Protein AF-A0AA35SU88-F1 (afdb_monomer)

Radius of gyration: 44.84 Å; Cα contacts (8 Å, |Δi|>4): 48; chains: 1; bounding box: 83×96×124 Å

InterPro domains:
  IPR010422 Coiled-coil domain-containing protein 124/Oxs1 [PTHR21680] (1-219)
  IPR054414 Coiled-coil domain-containing protein 124/Oxs1, C-terminal [PF06244] (139-218)

Foldseek 3Di:
DPDPPPDDDPVVVVVVVVVVVVVVVVVVVVVVVVVCVVPDDPPPVVVVVVVVVVVVVVVVVVVVVVVVVVVVVVVVVVVVVVVVPVPDDDDDDDDPVVVVVVVVVVVVPPDPPDDDDDDDDDDPDDDDPDDPDVVVVVVVCVVVVVDDDPDPVSVCVVVVVPPPPPPDLPVLQVVLLVVLCVPCVVVLCVVCVPDDPVVSVVVSVVVQVCDPSNPVCVVVPPVVVVVCCCVPPVVVVVVVVVVVVVVVVPVPPDDDDDDDDDDDDDDDDDDDDDDDDDDDDDDDPDDDDDDDDDPDDPPDDPDPDDDDDDDDDDD

Sequence (315 aa):
MPKKFKGENTKAQDAKARKAASKEAADEKRKREEEDTAWRDDDKHVARKQDRKSHKESKRVEQLEKKLANQKLLEEEEQTLKGSAKGGGSSTKVTRAQIQESKEREKEKQPGEGASGGGSSRGLGEPQPLEQNPNLLELERQRSGEVQARTVDEAIAVLGGTTAEDKHPERRMKLAFSAFEEREMPRLKAENPTLRMSQLKQLLRKEWMKSPENPMVQDVALVPLGLLLWRAVIKPLVDWFKGAKKDKTQEDDKAGEKTPPPDSSDTTTTVTSSKEVDDKQSLRLRKIKLPRRNPLLPLLLASVLTFPDSRPPMC

Solvent-accessible surface area (backbone atoms only — not comparable to full-atom values): 20702 Å² total; per-residue (Å²): 131,87,82,78,68,94,61,84,55,65,72,58,50,53,54,48,50,53,53,48,52,54,46,50,53,49,51,47,51,49,50,48,51,52,47,53,57,75,70,55,83,83,54,67,69,58,52,55,50,49,51,55,48,53,53,53,48,48,54,51,48,54,52,49,51,50,51,50,53,52,48,51,52,49,51,51,51,50,52,56,46,58,65,52,66,73,62,86,73,86,82,75,88,75,54,73,68,60,56,51,51,53,52,52,53,50,58,69,67,50,78,72,94,71,88,86,82,91,82,82,94,78,77,94,68,76,83,72,77,77,79,72,58,66,72,56,53,52,52,49,32,64,72,70,65,65,77,80,54,89,43,74,70,46,40,35,60,75,71,63,59,58,80,70,76,69,86,44,67,72,55,53,50,51,52,46,47,49,59,47,47,70,62,47,49,64,52,52,46,69,77,40,72,88,58,53,72,71,56,51,52,53,52,51,53,57,49,44,72,71,31,82,80,29,83,75,39,69,75,51,81,61,50,68,61,56,53,48,48,40,60,71,51,50,47,58,52,51,52,46,58,57,49,61,61,58,62,70,70,68,70,78,82,76,84,86,85,90,87,88,87,88,84,85,88,80,83,88,84,83,89,82,83,90,82,93,76,92,77,89,87,81,86,80,81,78,81,82,81,78,82,82,84,80,93,78,84,93,83,90,82,89,75,91,86,80,80,82,88,83,80,84,84,86,130

Secondary structure (DSSP, 8-state):
-----SS--HHHHHHHHHHHHHHHHHHHHHHHHHHHHHT----HHHHHHHHHHHHHHHHHHHHHHHHHHHHHHHHHHHHHHHHHTTS--------HHHHHHHHHHHHHTS-----------------PPPPPPHHHHHHHHHHHT-----SHHHHHHHTT--S-----HHHHHHHHHHHHHHHHHHHHHHH-TTS-HHHHHHHHHHHHTTSTTSTTTTTGGGHHHHHHHIIIIIHHHHHHHHHHHHHTTTSTTS-----------------------------------PPPPP-----S-SS---PPP-PPPP-

pLDDT: mean 70.28, std 20.93, range [29.09, 97.94]

Mean predicted aligned error: 23.5 Å

Organism: Geodia barretti (NCBI:txid519541)

Structure (mmCIF, N/CA/C/O backbone):
data_AF-A0AA35SU88-F1
#
_entry.id   AF-A0AA35SU88-F1
#
loop_
_atom_site.group_PDB
_atom_site.id
_atom_site.type_symbol
_atom_site.label_atom_id
_atom_site.label_alt_id
_atom_site.label_comp_id
_atom_site.label_asym_id
_atom_site.label_entity_id
_atom_site.label_seq_id
_atom_site.pdbx_PDB_ins_code
_atom_site.Cartn_x
_atom_site.Cartn_y
_atom_site.Cartn_z
_atom_site.occupancy
_atom_site.B_iso_or_equiv
_atom_site.auth_seq_id
_atom_site.auth_comp_id
_atom_site.auth_asym_id
_atom_site.auth_atom_id
_atom_site.pdbx_PDB_model_num
ATOM 1 N N . MET A 1 1 ? 41.493 -2.018 -17.894 1.00 54.38 1 MET A N 1
ATOM 2 C CA . MET A 1 1 ? 40.892 -0.681 -18.122 1.00 54.38 1 MET A CA 1
ATOM 3 C C . MET A 1 1 ? 39.449 -0.679 -17.623 1.00 54.38 1 MET A C 1
ATOM 5 O O . MET A 1 1 ? 38.722 -1.594 -17.999 1.00 54.38 1 MET A O 1
ATOM 9 N N . PRO A 1 2 ? 39.016 0.286 -16.789 1.00 67.69 2 PRO A N 1
ATOM 10 C CA . PRO A 1 2 ? 37.634 0.350 -16.311 1.00 67.69 2 PRO A CA 1
ATOM 11 C C . PRO A 1 2 ? 36.685 0.641 -17.479 1.00 67.69 2 PRO A C 1
ATOM 13 O O . PRO A 1 2 ? 36.897 1.585 -18.243 1.00 67.69 2 PRO A O 1
ATOM 16 N N . LYS A 1 3 ? 35.654 -0.191 -17.643 1.00 67.81 3 LYS A N 1
ATOM 17 C CA . LYS A 1 3 ? 34.695 -0.110 -18.750 1.00 67.81 3 LYS A CA 1
ATOM 18 C C . LYS A 1 3 ? 33.814 1.128 -18.552 1.00 67.81 3 LYS A C 1
ATOM 20 O O . LYS A 1 3 ? 32.905 1.124 -17.729 1.00 67.81 3 LYS A O 1
ATOM 25 N N . LYS A 1 4 ? 34.119 2.212 -19.272 1.00 67.69 4 LYS A N 1
ATOM 26 C CA . LYS A 1 4 ? 33.321 3.445 -19.270 1.00 67.69 4 LYS A CA 1
ATOM 27 C C . LYS A 1 4 ? 31.974 3.145 -19.936 1.00 67.69 4 LYS A C 1
ATOM 29 O O . LYS A 1 4 ? 31.905 3.016 -21.157 1.00 67.69 4 LYS A O 1
ATOM 34 N N . PHE A 1 5 ? 30.921 2.979 -19.140 1.00 66.94 5 PHE A N 1
ATOM 35 C CA . PHE A 1 5 ? 29.558 2.877 -19.656 1.00 66.94 5 PHE A CA 1
ATOM 36 C C . PHE A 1 5 ? 29.182 4.224 -20.295 1.00 66.94 5 PHE A C 1
ATOM 38 O O . PHE A 1 5 ? 29.208 5.260 -19.635 1.00 66.94 5 PHE A O 1
ATOM 45 N N . LYS A 1 6 ? 28.896 4.222 -21.604 1.00 67.69 6 LYS A N 1
ATOM 46 C CA . LYS A 1 6 ? 28.362 5.379 -22.339 1.00 67.69 6 LYS A CA 1
ATOM 47 C C . LYS A 1 6 ? 26.877 5.532 -21.983 1.00 67.69 6 LYS A C 1
ATOM 49 O O . LYS A 1 6 ? 26.019 5.082 -22.731 1.00 67.69 6 LYS A O 1
ATOM 54 N N . GLY A 1 7 ? 26.590 6.067 -20.802 1.00 73.69 7 GLY A N 1
ATOM 55 C CA . GLY A 1 7 ? 25.232 6.259 -20.288 1.00 73.69 7 GLY A CA 1
ATOM 56 C C . GLY A 1 7 ? 25.185 6.150 -18.768 1.00 73.69 7 GLY A C 1
ATOM 57 O O . GLY A 1 7 ? 26.033 5.494 -18.160 1.00 73.69 7 GLY A O 1
ATOM 58 N N . GLU A 1 8 ? 24.212 6.812 -18.142 1.00 74.94 8 GLU A N 1
ATOM 59 C CA . GLU A 1 8 ? 24.021 6.700 -16.699 1.00 74.94 8 GLU A CA 1
ATOM 60 C C . GLU A 1 8 ? 23.620 5.265 -16.326 1.00 74.94 8 GLU A C 1
ATOM 62 O O . GLU A 1 8 ? 22.752 4.654 -16.945 1.00 74.94 8 GLU A O 1
ATOM 67 N N . ASN A 1 9 ? 24.285 4.702 -15.316 1.00 84.69 9 ASN A N 1
ATOM 68 C CA . ASN A 1 9 ? 24.026 3.344 -14.847 1.00 84.69 9 ASN A CA 1
ATOM 69 C C . ASN A 1 9 ? 22.587 3.244 -14.313 1.00 84.69 9 ASN A C 1
ATOM 71 O O . ASN A 1 9 ? 22.242 3.952 -13.367 1.00 84.69 9 ASN A O 1
ATOM 75 N N . THR A 1 10 ? 21.778 2.344 -14.875 1.00 84.25 10 THR A N 1
ATOM 76 C CA . THR A 1 10 ? 20.365 2.143 -14.503 1.00 84.25 10 THR A CA 1
ATOM 77 C C . THR A 1 10 ? 20.184 1.917 -13.003 1.00 84.25 10 THR A C 1
ATOM 79 O O . THR A 1 10 ? 19.326 2.534 -12.387 1.00 84.25 10 THR A O 1
ATOM 82 N N . LYS A 1 11 ? 21.085 1.164 -12.359 1.00 84.94 11 LYS A N 1
ATOM 83 C CA . LYS A 1 11 ? 21.055 0.959 -10.900 1.00 84.94 11 LYS A CA 1
ATOM 84 C C . LYS A 1 11 ? 21.325 2.242 -10.112 1.00 84.94 11 LYS A C 1
ATOM 86 O O . LYS A 1 11 ? 20.795 2.422 -9.019 1.00 84.94 11 LYS A O 1
ATOM 91 N N . ALA A 1 12 ? 22.172 3.123 -10.642 1.00 86.62 12 ALA A N 1
ATOM 92 C CA . ALA A 1 12 ? 22.444 4.417 -10.024 1.00 86.62 12 ALA A CA 1
ATOM 93 C C . ALA A 1 12 ? 21.261 5.380 -10.204 1.00 86.62 12 ALA A C 1
ATOM 95 O O . ALA A 1 12 ? 20.979 6.153 -9.291 1.00 86.62 12 ALA A O 1
ATOM 96 N N . GLN A 1 13 ? 20.554 5.305 -11.336 1.00 86.44 13 GLN A N 1
ATOM 97 C CA . GLN A 1 13 ? 19.311 6.045 -11.560 1.00 86.44 13 GLN A CA 1
ATOM 98 C C . GLN A 1 13 ? 18.203 5.573 -10.618 1.00 86.44 13 GLN A C 1
ATOM 100 O O . GLN A 1 13 ? 17.636 6.400 -9.913 1.00 86.44 13 GLN A O 1
ATOM 105 N N . ASP A 1 14 ? 17.992 4.263 -10.478 1.00 86.50 14 ASP A N 1
ATOM 106 C CA . ASP A 1 14 ? 17.007 3.712 -9.536 1.00 86.50 14 ASP A CA 1
ATOM 107 C C . ASP A 1 14 ? 17.316 4.111 -8.086 1.00 86.50 14 ASP A C 1
ATOM 109 O O . ASP A 1 14 ? 16.425 4.468 -7.314 1.00 86.50 14 ASP A O 1
ATOM 113 N N . ALA A 1 15 ? 18.594 4.095 -7.695 1.00 90.62 15 ALA A N 1
ATOM 114 C CA . ALA A 1 15 ? 19.009 4.524 -6.362 1.00 90.62 15 ALA A CA 1
ATOM 115 C C . ALA A 1 15 ? 18.774 6.028 -6.131 1.00 90.62 15 ALA A C 1
ATOM 117 O O . ALA A 1 15 ? 18.350 6.419 -5.042 1.00 90.62 15 ALA A O 1
ATOM 118 N N . LYS A 1 16 ? 19.030 6.875 -7.138 1.00 92.62 16 LYS A N 1
ATOM 119 C CA . LYS A 1 16 ? 18.715 8.310 -7.082 1.00 92.62 16 LYS A CA 1
ATOM 120 C C . LYS A 1 16 ? 17.204 8.544 -7.029 1.00 92.62 16 LYS A C 1
ATOM 122 O O . LYS A 1 16 ? 16.772 9.331 -6.197 1.00 92.62 16 LYS A O 1
ATOM 127 N N . ALA A 1 17 ? 16.418 7.822 -7.827 1.00 93.56 17 ALA A N 1
ATOM 128 C CA . ALA A 1 17 ? 14.960 7.908 -7.841 1.00 93.56 17 ALA A CA 1
ATOM 129 C C . ALA A 1 17 ? 14.353 7.523 -6.485 1.00 93.56 17 ALA A C 1
ATOM 131 O O . ALA A 1 17 ? 13.507 8.241 -5.970 1.00 93.56 17 ALA A O 1
ATOM 132 N N . ARG A 1 18 ? 14.846 6.460 -5.835 1.00 94.19 18 ARG A N 1
ATOM 133 C CA . ARG A 1 18 ? 14.404 6.083 -4.477 1.00 94.19 18 ARG A CA 1
ATOM 134 C C . ARG A 1 18 ? 14.740 7.141 -3.430 1.00 94.19 18 ARG A C 1
ATOM 136 O O . ARG A 1 18 ? 13.925 7.422 -2.558 1.00 94.19 18 ARG A O 1
ATOM 143 N N . LYS A 1 19 ? 15.935 7.735 -3.510 1.00 95.88 19 LYS A N 1
ATOM 144 C CA . LYS A 1 19 ? 16.336 8.824 -2.608 1.00 95.88 19 LYS A CA 1
ATOM 145 C C . LYS A 1 19 ? 15.512 10.090 -2.845 1.00 95.88 19 LYS A C 1
ATOM 147 O O . LYS A 1 19 ? 15.133 10.734 -1.875 1.00 95.88 19 LYS A O 1
ATOM 152 N N . ALA A 1 20 ? 15.222 10.420 -4.102 1.00 95.75 20 ALA A N 1
ATOM 153 C CA . ALA A 1 20 ? 14.354 11.534 -4.463 1.00 95.75 20 ALA A CA 1
ATOM 154 C C . ALA A 1 20 ? 12.925 11.301 -3.959 1.00 95.75 20 ALA A C 1
ATOM 156 O O . ALA A 1 20 ? 12.431 12.128 -3.209 1.00 95.75 20 ALA A O 1
ATOM 157 N N . ALA A 1 21 ? 12.331 10.135 -4.226 1.00 95.25 21 ALA A N 1
ATOM 158 C CA . ALA A 1 21 ? 10.989 9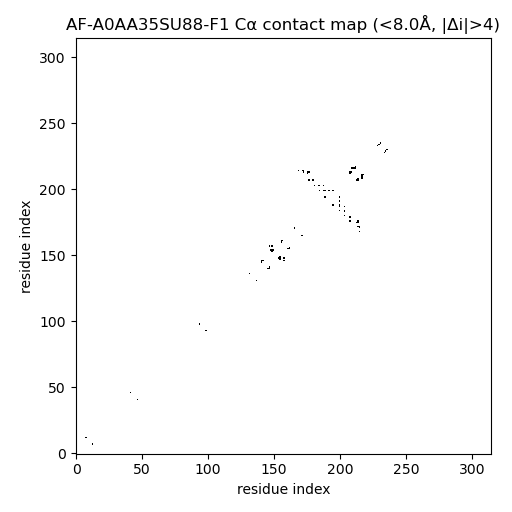.785 -3.759 1.00 95.25 21 ALA A CA 1
ATOM 159 C C . ALA A 1 21 ? 10.877 9.780 -2.225 1.00 95.25 21 ALA A C 1
ATOM 161 O O . ALA A 1 21 ? 9.913 10.296 -1.672 1.00 95.25 21 ALA A O 1
ATOM 162 N N . SER A 1 22 ? 11.879 9.254 -1.509 1.00 95.56 22 SER A N 1
ATOM 163 C CA . SER A 1 22 ? 11.895 9.308 -0.040 1.00 95.56 22 SER A CA 1
ATOM 164 C C . SER A 1 22 ? 12.014 10.737 0.489 1.00 95.56 22 SER A C 1
ATOM 166 O O . SER A 1 22 ? 11.454 11.034 1.542 1.00 95.56 22 SER A O 1
ATOM 168 N N . LYS A 1 23 ? 12.759 11.605 -0.202 1.00 97.38 23 LYS A N 1
ATOM 169 C CA . LYS A 1 23 ? 12.894 13.012 0.174 1.00 97.38 23 LYS A CA 1
ATOM 170 C C . LYS A 1 23 ? 11.611 13.784 -0.124 1.00 97.38 23 LYS A C 1
ATOM 172 O O . LYS A 1 23 ? 11.153 14.515 0.737 1.00 97.38 23 LYS A O 1
ATOM 177 N N . GLU A 1 24 ? 11.012 13.573 -1.290 1.00 95.62 24 GLU A N 1
ATOM 178 C CA . GLU A 1 24 ? 9.732 14.170 -1.674 1.00 95.62 24 GLU A CA 1
ATOM 179 C C . GLU A 1 24 ? 8.616 13.741 -0.724 1.00 95.62 24 GLU A C 1
ATOM 181 O O . GLU A 1 24 ? 7.889 14.600 -0.249 1.00 95.62 24 GLU A O 1
ATOM 186 N N . ALA A 1 25 ? 8.544 12.461 -0.345 1.00 95.94 25 ALA A N 1
ATOM 187 C CA . ALA A 1 25 ? 7.580 11.984 0.645 1.00 95.94 25 ALA A CA 1
ATOM 188 C C . ALA A 1 25 ? 7.807 12.604 2.036 1.00 95.94 25 ALA A C 1
ATOM 190 O O . ALA A 1 25 ? 6.851 12.918 2.741 1.00 95.94 25 ALA A O 1
ATOM 191 N N . ALA A 1 26 ? 9.066 12.800 2.446 1.00 97.19 26 ALA A N 1
ATOM 192 C CA . ALA A 1 26 ? 9.383 13.474 3.704 1.00 97.19 26 ALA A CA 1
ATOM 193 C C . ALA A 1 26 ? 9.036 14.971 3.655 1.00 97.19 26 ALA A C 1
ATOM 195 O O . ALA A 1 26 ? 8.459 15.494 4.605 1.00 97.19 26 ALA A O 1
ATOM 196 N N . ASP A 1 27 ? 9.346 15.646 2.548 1.00 96.50 27 ASP A N 1
ATOM 197 C CA . ASP A 1 27 ? 9.028 17.056 2.327 1.00 96.50 27 ASP A CA 1
ATOM 198 C C . ASP A 1 27 ? 7.508 17.266 2.210 1.00 96.50 27 ASP A C 1
ATOM 200 O O . ASP A 1 27 ? 6.989 18.244 2.736 1.00 96.50 27 ASP A O 1
ATOM 204 N N . GLU A 1 28 ? 6.777 16.348 1.575 1.00 96.94 28 GLU A N 1
ATOM 205 C CA . GLU A 1 28 ? 5.313 16.353 1.497 1.00 96.94 28 GLU A CA 1
ATOM 206 C C . GLU A 1 28 ? 4.683 16.103 2.867 1.00 96.94 28 GLU A C 1
ATOM 208 O O . GLU A 1 28 ? 3.774 16.830 3.255 1.00 96.94 28 GLU A O 1
ATOM 213 N N . LYS A 1 29 ? 5.205 15.150 3.651 1.00 97.06 29 LYS A N 1
ATOM 214 C CA . LYS A 1 29 ? 4.760 14.945 5.035 1.00 97.06 29 LYS A CA 1
ATOM 215 C C . LYS A 1 29 ? 5.008 16.192 5.881 1.00 97.06 29 LYS A C 1
ATOM 217 O O . LYS A 1 29 ? 4.117 16.599 6.613 1.00 97.06 29 LYS A O 1
ATOM 222 N N . ARG A 1 30 ? 6.174 16.830 5.737 1.00 96.88 30 ARG A N 1
ATOM 223 C CA . ARG A 1 30 ? 6.498 18.068 6.456 1.00 96.88 30 ARG A CA 1
ATOM 224 C C . ARG A 1 30 ? 5.572 19.211 6.052 1.00 96.88 30 ARG A C 1
ATOM 226 O O . ARG A 1 30 ? 5.038 19.878 6.924 1.00 96.88 30 ARG A O 1
ATOM 233 N N . LYS A 1 31 ? 5.330 19.403 4.753 1.00 96.81 31 LYS A N 1
ATOM 234 C CA . LYS A 1 31 ? 4.377 20.407 4.252 1.00 96.81 31 LYS A CA 1
ATOM 235 C C . LYS A 1 31 ? 2.965 20.137 4.744 1.00 96.81 31 LYS A C 1
ATOM 237 O O . LYS A 1 31 ? 2.299 21.059 5.181 1.00 96.81 31 LYS A O 1
ATOM 242 N N . ARG A 1 32 ? 2.529 18.878 4.730 1.00 96.25 32 ARG A N 1
ATOM 243 C CA . ARG A 1 32 ? 1.220 18.494 5.250 1.00 96.25 32 ARG A CA 1
ATOM 244 C C . ARG A 1 32 ? 1.111 18.760 6.748 1.00 96.25 32 ARG A C 1
ATOM 246 O O . ARG A 1 32 ? 0.094 19.265 7.181 1.00 96.25 32 ARG A O 1
ATOM 253 N N . GLU A 1 33 ? 2.147 18.468 7.530 1.00 96.25 33 GLU A N 1
ATOM 254 C CA . GLU A 1 33 ? 2.185 18.798 8.961 1.00 96.25 33 GLU A CA 1
ATOM 255 C C . GLU A 1 33 ? 2.183 20.320 9.188 1.00 96.25 33 GLU A C 1
ATOM 257 O O . GLU A 1 33 ? 1.487 20.810 10.074 1.00 96.25 33 GLU A O 1
ATOM 262 N N . GLU A 1 34 ? 2.915 21.087 8.375 1.00 96.06 34 GLU A N 1
ATOM 263 C CA . GLU A 1 34 ? 2.907 22.558 8.391 1.00 96.06 34 GLU A CA 1
ATOM 264 C C . GLU A 1 34 ? 1.518 23.120 8.026 1.00 96.06 34 GLU A C 1
ATOM 266 O O . GLU A 1 34 ? 1.039 24.049 8.669 1.00 96.06 34 GLU A O 1
ATOM 271 N N . GLU A 1 35 ? 0.833 22.535 7.043 1.00 96.94 35 GLU A N 1
ATOM 272 C CA . GLU A 1 35 ? -0.534 22.896 6.656 1.00 96.94 35 GLU A CA 1
ATOM 273 C C . GLU A 1 35 ? -1.549 22.490 7.736 1.00 96.94 35 GLU A C 1
ATOM 275 O O . GLU A 1 35 ? -2.356 23.316 8.152 1.00 96.94 35 GLU A O 1
ATOM 280 N N . ASP A 1 36 ? -1.479 21.263 8.255 1.00 95.25 36 ASP A N 1
ATOM 281 C CA . ASP A 1 36 ? -2.347 20.757 9.325 1.00 95.25 36 ASP A CA 1
ATOM 282 C C . ASP A 1 36 ? -2.176 21.577 10.615 1.00 95.25 36 ASP A C 1
ATOM 284 O O . ASP A 1 36 ? -3.144 21.821 11.334 1.00 95.25 36 ASP A O 1
ATOM 288 N N . THR A 1 37 ? -0.955 22.032 10.915 1.00 93.94 37 THR A N 1
ATOM 289 C CA . THR A 1 37 ? -0.699 22.936 12.048 1.00 93.94 37 THR A CA 1
ATOM 290 C C . THR A 1 37 ? -1.177 24.357 11.768 1.00 93.94 37 THR A C 1
ATOM 292 O O . THR A 1 37 ? -1.756 24.971 12.661 1.00 93.94 37 THR A O 1
ATOM 295 N N . ALA A 1 38 ? -1.002 24.874 10.548 1.00 95.19 38 ALA A N 1
ATOM 296 C CA . ALA A 1 38 ? -1.508 26.190 10.157 1.00 95.19 38 ALA A CA 1
ATOM 297 C C . ALA A 1 38 ? -3.044 26.264 10.168 1.00 95.19 38 ALA A C 1
ATOM 299 O O . ALA A 1 38 ? -3.601 27.318 10.468 1.00 95.19 38 ALA A O 1
ATOM 300 N N . TRP A 1 39 ? -3.720 25.153 9.870 1.00 94.19 39 TRP A N 1
ATOM 301 C CA . TRP A 1 39 ? -5.181 25.029 9.863 1.00 94.19 39 TRP A CA 1
ATOM 302 C C . TRP A 1 39 ? -5.752 24.400 11.139 1.00 94.19 39 TRP A C 1
ATOM 304 O O . TRP A 1 39 ? -6.912 23.984 11.171 1.00 94.19 39 TRP A O 1
ATOM 314 N N . ARG A 1 40 ? -4.958 24.325 12.209 1.00 90.56 40 ARG A N 1
ATOM 315 C CA . ARG A 1 40 ? -5.423 23.825 13.499 1.00 90.56 40 ARG A CA 1
ATOM 316 C C . ARG A 1 40 ? -6.255 24.886 14.224 1.00 90.56 40 ARG A C 1
ATOM 318 O O . ARG A 1 40 ? -5.739 25.926 14.620 1.00 90.56 40 ARG A O 1
ATOM 325 N N . ASP A 1 41 ? -7.523 24.573 14.476 1.00 89.31 41 ASP A N 1
ATOM 326 C CA . ASP A 1 41 ? -8.403 25.390 15.317 1.00 89.31 41 ASP A CA 1
ATOM 327 C C . ASP A 1 41 ? -8.249 25.021 16.806 1.00 89.31 41 ASP A C 1
ATOM 329 O O . ASP A 1 41 ? -8.660 23.943 17.236 1.00 89.31 41 ASP A O 1
ATOM 333 N N . ASP A 1 42 ? -7.719 25.940 17.621 1.00 87.12 42 ASP A N 1
ATOM 334 C CA . ASP A 1 42 ? -7.548 25.764 19.077 1.00 87.12 42 ASP A CA 1
ATOM 335 C C . ASP A 1 42 ? -8.660 26.449 19.915 1.00 87.12 42 ASP A C 1
ATOM 337 O O . ASP A 1 42 ? -8.475 26.768 21.096 1.00 87.12 42 ASP A O 1
ATOM 341 N N . ASP A 1 43 ? -9.854 26.680 19.347 1.00 94.25 43 ASP A N 1
ATOM 342 C CA . ASP A 1 43 ? -10.975 27.244 20.113 1.00 94.25 43 ASP A CA 1
ATOM 343 C C . ASP A 1 43 ? -11.474 26.253 21.182 1.00 94.25 43 ASP A C 1
ATOM 345 O O . ASP A 1 43 ? -12.104 25.222 20.916 1.00 94.25 43 ASP A O 1
ATOM 349 N N . LYS A 1 44 ? -11.257 26.631 22.443 1.00 93.62 44 LYS A N 1
ATOM 350 C CA . LYS A 1 44 ? -11.669 25.901 23.645 1.00 93.62 44 LYS A CA 1
ATOM 351 C C . LYS A 1 44 ? -13.159 25.549 23.666 1.00 93.62 44 LYS A C 1
ATOM 353 O O . LYS A 1 44 ? -13.529 24.523 24.244 1.00 93.62 44 LYS A O 1
ATOM 358 N N . HIS A 1 45 ? -14.034 26.382 23.104 1.00 93.75 45 HIS A N 1
ATOM 359 C CA . HIS A 1 45 ? -15.474 26.116 23.090 1.00 93.75 45 HIS A CA 1
ATOM 360 C C . HIS A 1 45 ? -15.853 25.060 22.050 1.00 93.75 45 HIS A C 1
ATOM 362 O O . HIS A 1 45 ? -16.687 24.196 22.345 1.00 93.75 45 HIS A O 1
ATOM 368 N N . VAL A 1 46 ? -15.213 25.087 20.879 1.00 93.31 46 VAL A N 1
ATOM 369 C CA . VAL A 1 46 ? -15.392 24.083 19.823 1.00 93.31 46 VAL A CA 1
ATOM 370 C C . VAL A 1 46 ? -14.839 22.734 20.279 1.00 93.31 46 VAL A C 1
ATOM 372 O O . VAL A 1 46 ? -15.580 21.750 20.244 1.00 93.31 46 VAL A O 1
ATOM 375 N N . ALA A 1 47 ? -13.624 22.703 20.838 1.00 92.62 47 ALA A N 1
ATOM 376 C CA . ALA A 1 47 ? -13.016 21.489 21.391 1.00 92.62 47 ALA A CA 1
ATOM 377 C C . ALA A 1 47 ? -13.909 20.845 22.465 1.00 92.62 47 ALA A C 1
ATOM 379 O O . ALA A 1 47 ? -14.305 19.687 22.351 1.00 92.62 47 ALA A O 1
ATOM 380 N N . ARG A 1 48 ? -14.386 21.630 23.444 1.00 95.12 48 ARG A N 1
ATOM 381 C CA . ARG A 1 48 ? -15.323 21.139 24.473 1.00 95.12 48 ARG A CA 1
ATOM 382 C C . ARG A 1 48 ? -16.639 20.611 23.899 1.00 95.12 48 ARG A C 1
ATOM 384 O O . ARG A 1 48 ? -17.276 19.765 24.528 1.00 95.12 48 ARG A O 1
ATOM 391 N N . LYS A 1 49 ? -17.109 21.135 22.764 1.00 96.25 49 LYS A N 1
ATOM 392 C CA . LYS A 1 49 ? -18.329 20.656 22.098 1.00 96.25 49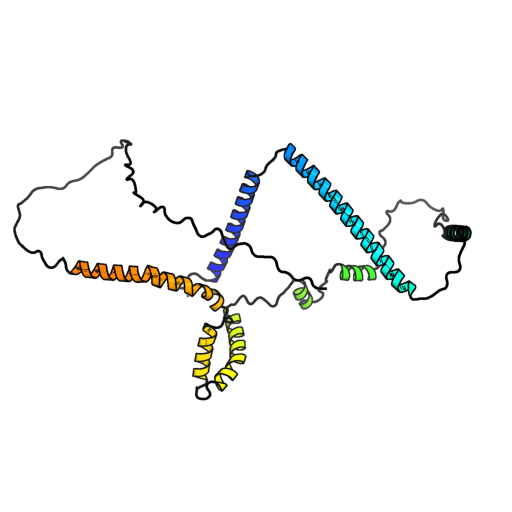 LYS A CA 1
ATOM 393 C C . LYS A 1 49 ? -18.070 19.340 21.366 1.00 96.25 49 LYS A C 1
ATOM 395 O O . LYS A 1 49 ? -18.905 18.439 21.453 1.00 96.25 49 LYS A O 1
ATOM 400 N N . GLN A 1 50 ? -16.922 19.224 20.705 1.00 93.81 50 GLN A N 1
ATOM 401 C CA . GLN A 1 50 ? -16.471 18.001 20.053 1.00 93.81 50 GLN A CA 1
ATOM 402 C C . GLN A 1 50 ? -16.248 16.881 21.073 1.00 93.81 50 GLN A C 1
ATOM 404 O O . GLN A 1 50 ? -16.796 15.802 20.880 1.00 93.81 50 GLN A O 1
ATOM 409 N N . ASP A 1 51 ? -15.603 17.164 22.207 1.00 94.06 51 ASP A N 1
ATOM 410 C CA . ASP A 1 51 ? -15.392 16.201 23.298 1.00 94.06 51 ASP A CA 1
ATOM 411 C C . ASP A 1 51 ? -16.708 15.697 23.897 1.00 94.06 51 ASP A C 1
ATOM 413 O O . ASP A 1 51 ? -16.896 14.509 24.151 1.00 94.06 51 ASP A O 1
ATOM 417 N N . ARG A 1 52 ? -17.683 16.592 24.103 1.00 96.31 52 ARG A N 1
ATOM 418 C CA . ARG A 1 52 ? -19.018 16.187 24.576 1.00 96.31 52 ARG A CA 1
ATOM 419 C C . ARG A 1 52 ? -19.722 15.281 23.569 1.00 96.31 52 ARG A C 1
ATOM 421 O O . ARG A 1 52 ? -20.454 14.381 23.983 1.00 96.31 52 ARG A O 1
ATOM 428 N N . LYS A 1 53 ? -19.537 15.532 22.270 1.00 97.50 53 LYS A N 1
ATOM 429 C CA . LYS A 1 53 ? -20.124 14.728 21.195 1.00 97.50 53 LYS A CA 1
ATOM 430 C C . LYS A 1 53 ? -19.440 13.363 21.097 1.00 97.50 53 LYS A C 1
ATOM 432 O O . LYS A 1 53 ? -20.144 12.361 21.179 1.00 97.50 53 LYS A O 1
ATOM 437 N N . SER A 1 54 ? -18.109 13.322 21.033 1.00 95.44 54 SER A N 1
ATOM 438 C CA . SER A 1 54 ? -17.328 12.082 20.964 1.00 95.44 54 SER A CA 1
ATOM 439 C C . SER A 1 54 ? -17.559 11.204 22.191 1.00 95.44 54 SER A C 1
ATOM 441 O O . SER A 1 54 ? -17.798 10.013 22.053 1.00 95.44 54 SER A O 1
ATOM 443 N N . HIS A 1 55 ? -17.624 11.780 23.391 1.00 96.25 55 HIS A N 1
ATOM 444 C CA . HIS A 1 55 ? -17.914 11.027 24.610 1.00 96.25 55 HIS A CA 1
ATOM 445 C C . HIS A 1 55 ? -19.354 10.482 24.652 1.00 96.25 55 HIS A C 1
ATOM 447 O O . HIS A 1 55 ? -19.594 9.390 25.166 1.00 96.25 55 HIS A O 1
ATOM 453 N N . LYS A 1 56 ? -20.338 11.208 24.099 1.00 97.25 56 LYS A N 1
ATOM 454 C CA . LYS A 1 56 ? -21.718 10.706 23.970 1.00 97.25 56 LYS A CA 1
ATOM 455 C C . LYS A 1 56 ? -21.811 9.581 22.936 1.00 97.25 56 LYS A C 1
ATOM 457 O O . LYS A 1 56 ? -22.553 8.625 23.154 1.00 97.25 56 LYS A O 1
ATOM 462 N N . GLU A 1 57 ? -21.077 9.699 21.833 1.00 96.38 57 GLU A N 1
ATOM 463 C CA . GLU A 1 57 ? -20.984 8.673 20.792 1.00 96.38 57 GLU A CA 1
ATOM 464 C C . GLU A 1 57 ? -20.254 7.427 21.303 1.00 96.38 57 GLU A C 1
ATOM 466 O O . GLU A 1 57 ? -20.816 6.344 21.188 1.00 96.38 57 GLU A O 1
ATOM 471 N N . SER A 1 58 ? -19.111 7.572 21.983 1.00 96.38 58 SER A N 1
ATOM 472 C CA . SER A 1 58 ? -18.374 6.467 22.620 1.00 96.38 58 SER A CA 1
ATOM 473 C C . SER A 1 58 ? -19.266 5.692 23.579 1.00 96.38 58 SER A C 1
ATOM 475 O O . SER A 1 58 ? -19.451 4.494 23.418 1.00 96.38 58 SER A O 1
ATOM 477 N N . LYS A 1 59 ? -19.962 6.380 24.493 1.00 97.94 59 LYS A N 1
ATOM 478 C CA . LYS A 1 59 ? -20.903 5.724 25.415 1.00 97.94 59 LYS A CA 1
ATOM 479 C C . LYS A 1 59 ? -22.038 4.998 24.705 1.00 97.94 59 LYS A C 1
ATOM 481 O O . LYS A 1 59 ? -22.497 3.962 25.178 1.00 97.94 59 LYS A O 1
ATOM 486 N N . ARG A 1 60 ? -22.537 5.548 23.595 1.00 97.88 60 ARG A N 1
ATOM 487 C CA . ARG A 1 60 ? -23.581 4.894 22.799 1.00 97.88 60 ARG A CA 1
ATOM 488 C C . ARG A 1 60 ? -23.031 3.642 22.118 1.00 97.88 60 ARG A C 1
ATOM 490 O O . ARG A 1 60 ? -23.717 2.626 22.132 1.00 97.88 60 ARG A O 1
ATOM 497 N N . VAL 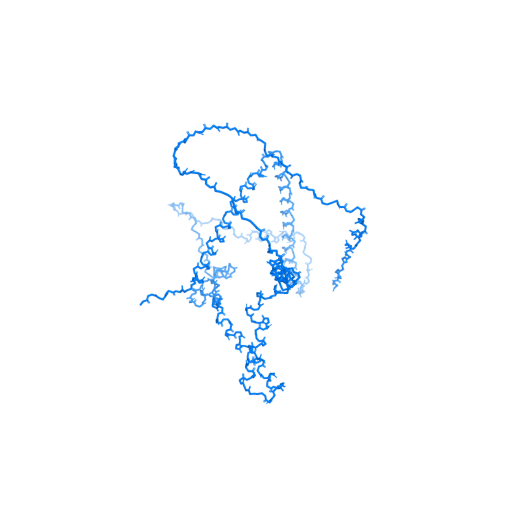A 1 61 ? -21.831 3.718 21.549 1.00 96.62 61 VAL A N 1
ATOM 498 C CA . VAL A 1 61 ? -21.147 2.589 20.910 1.00 96.62 61 VAL A CA 1
ATOM 499 C C . VAL A 1 61 ? -20.844 1.508 21.942 1.00 96.62 61 VAL A C 1
ATOM 501 O O . VAL A 1 61 ? -21.322 0.397 21.773 1.00 96.62 61 VAL A O 1
ATOM 504 N N . GLU A 1 62 ? -20.227 1.843 23.073 1.00 97.06 62 GLU A N 1
ATOM 505 C CA . GLU A 1 62 ? -19.948 0.912 24.176 1.00 97.06 62 GLU A CA 1
ATOM 506 C C . GLU A 1 62 ? -21.221 0.219 24.692 1.00 97.06 62 GLU A C 1
ATOM 508 O O . GLU A 1 62 ? -21.224 -0.976 24.979 1.00 97.06 62 GLU A O 1
ATOM 513 N N . GLN A 1 63 ? -22.345 0.939 24.796 1.00 97.06 63 GLN A N 1
ATOM 514 C CA . GLN A 1 63 ? -23.624 0.332 25.181 1.00 97.06 63 GLN A CA 1
ATOM 515 C C . GLN A 1 63 ? -24.162 -0.631 24.121 1.00 97.06 63 GLN A C 1
ATOM 517 O O . GLN A 1 63 ? -24.757 -1.649 24.476 1.00 97.06 63 GLN A O 1
ATOM 522 N N . LEU A 1 64 ? -24.005 -0.305 22.838 1.00 96.50 64 LEU A N 1
ATOM 523 C CA . LEU A 1 64 ? -24.404 -1.183 21.740 1.00 96.50 64 LEU A CA 1
ATOM 524 C C . LEU A 1 64 ? -23.499 -2.412 21.672 1.00 96.50 64 LEU A C 1
ATOM 526 O O . LEU A 1 64 ? -24.011 -3.518 21.556 1.00 96.50 64 LEU A O 1
ATOM 530 N N . GLU A 1 65 ? -22.192 -2.239 21.837 1.00 96.94 65 GLU A N 1
ATOM 531 C CA . GLU A 1 65 ? -21.210 -3.319 21.898 1.00 96.94 65 GLU A CA 1
ATOM 532 C C . GLU A 1 65 ? -21.455 -4.228 23.095 1.00 96.94 65 GLU A C 1
ATOM 534 O O . GLU A 1 65 ? -21.461 -5.443 22.938 1.00 96.94 65 GLU A O 1
ATOM 539 N N . LYS A 1 66 ? -21.764 -3.675 24.273 1.00 97.88 66 LYS A N 1
ATOM 540 C CA . LYS A 1 66 ? -22.132 -4.472 25.449 1.00 97.88 66 LYS A CA 1
ATOM 541 C C . LYS A 1 66 ? -23.420 -5.263 25.225 1.00 97.88 66 LYS A C 1
ATOM 543 O O . LYS A 1 66 ? -23.504 -6.421 25.620 1.00 97.88 66 LYS A O 1
ATOM 548 N N . LYS A 1 67 ? -24.430 -4.660 24.592 1.00 97.81 67 LYS A N 1
ATOM 549 C CA . LYS A 1 67 ? -25.671 -5.367 24.236 1.00 97.81 67 LYS A CA 1
ATOM 550 C C . LYS A 1 67 ? -25.407 -6.478 23.226 1.00 97.81 67 LYS A C 1
ATOM 552 O O . LYS A 1 67 ? -25.917 -7.574 23.410 1.00 97.81 67 LYS A O 1
ATOM 557 N N . LEU A 1 68 ? -24.591 -6.203 22.214 1.00 97.00 68 LEU A N 1
ATOM 558 C CA . LEU A 1 68 ? -24.191 -7.165 21.193 1.00 97.00 68 LEU A CA 1
ATOM 559 C C . LEU A 1 68 ? -23.386 -8.313 21.819 1.00 97.00 68 LEU A C 1
ATOM 561 O O . LEU A 1 68 ? -23.662 -9.471 21.536 1.00 97.00 68 LEU A O 1
ATOM 565 N N . ALA A 1 69 ? -22.447 -8.016 22.716 1.00 96.00 69 ALA A N 1
ATOM 566 C CA . ALA A 1 69 ? -21.677 -9.019 23.444 1.00 96.00 69 ALA A CA 1
ATOM 567 C C . ALA A 1 69 ? -22.575 -9.899 24.329 1.00 96.00 69 ALA A C 1
ATOM 569 O O . ALA A 1 69 ? -22.462 -11.119 24.284 1.00 96.00 69 ALA A O 1
ATOM 570 N N . ASN A 1 70 ? -23.516 -9.303 25.069 1.00 96.00 70 ASN A N 1
ATOM 571 C CA . ASN A 1 70 ? -24.487 -10.056 25.867 1.00 96.00 70 ASN A CA 1
ATOM 572 C C . ASN A 1 70 ? -25.405 -10.922 24.996 1.00 96.00 70 ASN A C 1
ATOM 574 O O . ASN A 1 70 ? -25.719 -12.045 25.370 1.00 96.00 70 ASN A O 1
ATOM 578 N N . GLN A 1 71 ? -25.841 -10.399 23.849 1.00 95.88 71 GLN A N 1
ATOM 579 C CA . GLN A 1 71 ? -26.663 -11.146 22.906 1.00 95.88 71 GLN A CA 1
ATOM 580 C C . GLN A 1 71 ? -25.893 -12.342 22.341 1.00 95.88 71 GLN A C 1
ATOM 582 O O . GLN A 1 71 ? -26.431 -13.440 22.322 1.00 95.88 71 GLN A O 1
ATOM 587 N N . LYS A 1 72 ? -24.628 -12.154 21.950 1.00 96.19 72 LYS A N 1
ATOM 588 C CA . LYS A 1 72 ? -23.766 -13.251 21.492 1.00 96.19 72 LYS A CA 1
ATOM 589 C C . LYS A 1 72 ? -23.592 -14.329 22.557 1.00 96.19 72 LYS A C 1
ATOM 591 O O . LYS A 1 72 ? -23.731 -15.500 22.244 1.00 96.19 72 LYS A O 1
ATOM 596 N N . LEU A 1 73 ? -23.353 -13.938 23.808 1.00 93.50 73 LEU A N 1
ATOM 597 C CA . LEU A 1 73 ? -23.234 -14.885 24.917 1.00 93.50 73 LEU A CA 1
ATOM 598 C C . LEU A 1 73 ? -24.543 -15.659 25.138 1.00 93.50 73 LEU A C 1
ATOM 600 O O . LEU A 1 73 ? -24.511 -16.870 25.320 1.00 93.50 73 LEU A O 1
ATOM 604 N N . LEU A 1 74 ? -25.695 -14.987 25.047 1.00 92.75 74 LEU A N 1
ATOM 605 C CA . LEU A 1 74 ? -27.004 -15.638 25.132 1.00 92.75 74 LEU A CA 1
ATOM 606 C C . LEU A 1 74 ? -27.235 -16.608 23.965 1.00 92.75 74 LEU A C 1
ATOM 608 O O . LEU A 1 74 ? -27.710 -17.715 24.181 1.00 92.75 74 LEU A O 1
ATOM 612 N N . GLU A 1 75 ? -26.874 -16.233 22.738 1.00 93.62 75 GLU A N 1
ATOM 613 C CA . GLU A 1 75 ? -26.971 -17.113 21.567 1.00 93.62 75 GLU A CA 1
ATOM 614 C C . GLU A 1 75 ? -26.044 -18.335 21.695 1.00 93.62 75 GLU A C 1
ATOM 616 O O . GLU A 1 75 ? -26.434 -19.444 21.329 1.00 93.62 75 GLU A O 1
ATOM 621 N N . GLU A 1 76 ? -24.840 -18.169 22.251 1.00 93.31 76 GLU A N 1
ATOM 622 C CA . GLU A 1 76 ? -23.922 -19.271 22.568 1.00 93.31 76 GLU A CA 1
ATOM 623 C C . GLU A 1 76 ? -24.513 -20.207 23.644 1.00 93.31 76 GLU A C 1
ATOM 625 O O . GLU A 1 76 ? -24.499 -21.434 23.485 1.00 93.31 76 GLU A O 1
ATOM 630 N N . GLU A 1 77 ? -25.115 -19.659 24.705 1.00 94.00 77 GLU A N 1
ATOM 631 C CA . GLU A 1 77 ? -25.847 -20.433 25.719 1.00 94.00 77 GLU A CA 1
ATOM 632 C C . GLU A 1 77 ? -27.054 -21.173 25.112 1.00 94.00 77 GLU A C 1
ATOM 634 O O . GLU A 1 77 ? -27.245 -22.365 25.355 1.00 94.00 77 GLU A O 1
ATOM 639 N N . GLU A 1 78 ? -27.845 -20.522 24.257 1.00 90.81 78 GLU A N 1
ATOM 640 C CA . GLU A 1 78 ? -28.972 -21.152 23.565 1.00 90.81 78 GLU A CA 1
ATOM 641 C C . GLU A 1 78 ? -28.520 -22.262 22.611 1.00 90.81 78 GLU A C 1
ATOM 643 O O . GLU A 1 78 ? -29.185 -23.294 22.514 1.00 90.81 78 GLU A O 1
ATOM 648 N N . GLN A 1 79 ? -27.388 -22.104 21.921 1.00 88.94 79 GLN A N 1
ATOM 649 C CA . GLN A 1 79 ? -26.837 -23.145 21.052 1.00 88.94 79 GLN A CA 1
ATOM 650 C C . GLN A 1 79 ? -26.382 -24.372 21.851 1.00 88.94 79 GLN A C 1
ATOM 652 O O . GLN A 1 79 ? -26.697 -25.503 21.465 1.00 88.94 79 GLN A O 1
ATOM 657 N N . THR A 1 80 ? -25.703 -24.175 22.985 1.00 86.81 80 THR A N 1
ATOM 658 C CA . THR A 1 80 ? -25.288 -25.287 23.860 1.00 86.81 80 THR A CA 1
ATOM 659 C C . THR A 1 80 ? -26.492 -25.991 24.497 1.00 86.81 80 THR A C 1
ATOM 661 O O . THR A 1 80 ? -26.566 -27.224 24.492 1.00 86.81 80 THR A O 1
ATOM 664 N N . LEU A 1 81 ? -27.499 -25.236 24.950 1.00 78.75 81 LEU A N 1
ATOM 665 C CA . LEU A 1 81 ? -28.739 -25.789 25.497 1.00 78.75 81 LEU A CA 1
ATOM 666 C C . LEU A 1 81 ? -29.593 -26.483 24.432 1.00 78.75 81 LEU A C 1
ATOM 668 O O . LEU A 1 81 ? -30.147 -27.545 24.705 1.00 78.75 81 LEU A O 1
ATOM 672 N N . LYS A 1 82 ? -29.666 -25.961 23.203 1.00 75.50 82 LYS A N 1
ATOM 673 C CA . LYS A 1 82 ? -30.367 -26.608 22.080 1.00 75.50 82 LYS A CA 1
ATOM 674 C C . LYS A 1 82 ? -29.692 -27.915 21.654 1.00 75.50 82 LYS A C 1
ATOM 676 O O . LYS A 1 82 ? -30.383 -28.831 21.205 1.00 75.50 82 LYS A O 1
ATOM 681 N N . GLY A 1 83 ? -28.375 -28.031 21.838 1.00 63.94 83 GLY A N 1
ATOM 682 C CA . GLY A 1 83 ? -27.645 -29.296 21.714 1.00 63.94 83 GLY A CA 1
ATOM 683 C C . GLY A 1 83 ? -28.007 -30.310 22.808 1.00 63.94 83 GLY A C 1
ATOM 684 O O . GLY A 1 83 ? -28.147 -31.496 22.518 1.00 63.94 83 GLY A O 1
ATOM 685 N N . SER A 1 84 ? -28.237 -29.844 24.040 1.00 57.03 84 SER A N 1
ATOM 686 C CA . SER A 1 84 ? -28.597 -30.685 25.195 1.00 57.03 84 SER A CA 1
ATOM 687 C C . SER A 1 84 ? -30.089 -31.073 25.236 1.00 57.03 84 SER A C 1
ATOM 689 O O . SER A 1 84 ? -30.445 -32.191 25.604 1.00 57.03 84 SER A O 1
ATOM 691 N N . ALA A 1 85 ? -30.984 -30.207 24.747 1.00 55.84 85 ALA A N 1
ATOM 692 C CA . ALA A 1 85 ? -32.438 -30.411 24.744 1.00 55.84 85 ALA A CA 1
ATOM 693 C C . ALA A 1 85 ? -32.932 -31.493 23.763 1.00 55.84 85 ALA A C 1
ATOM 695 O O . ALA A 1 85 ? -34.121 -31.810 23.733 1.00 55.84 85 ALA A O 1
ATOM 696 N N . LYS A 1 86 ? -32.037 -32.084 22.963 1.00 51.97 86 LYS A N 1
ATOM 697 C CA . LYS A 1 86 ? -32.359 -33.245 22.121 1.00 51.97 86 LYS A CA 1
ATOM 698 C C . LYS A 1 86 ? -32.259 -34.581 22.877 1.00 51.97 86 LYS A C 1
ATOM 700 O O . LYS A 1 86 ? -32.666 -35.604 22.333 1.00 51.97 86 LYS A O 1
ATOM 705 N N . GLY A 1 87 ? -31.785 -34.574 24.128 1.00 47.97 87 GLY A N 1
ATOM 706 C CA . GLY A 1 87 ? -31.884 -35.693 25.068 1.00 47.97 87 GLY A CA 1
ATOM 707 C C . GLY A 1 87 ? -33.139 -35.566 25.933 1.00 47.97 87 GLY A C 1
ATOM 708 O O . GLY A 1 87 ? -33.140 -34.859 26.935 1.00 47.97 87 GLY A O 1
ATOM 709 N N . GLY A 1 88 ? -34.226 -36.227 25.530 1.00 51.34 88 GLY A N 1
ATOM 710 C CA . GLY A 1 88 ? -35.489 -36.226 26.265 1.00 51.34 88 GLY A CA 1
ATOM 711 C C . GLY A 1 88 ? -35.345 -36.766 27.691 1.00 51.34 88 GLY A C 1
ATOM 712 O O . GLY A 1 88 ? -34.949 -37.910 27.894 1.00 51.34 88 GLY A O 1
ATOM 713 N N . GLY A 1 89 ? -35.730 -35.953 28.673 1.00 48.88 89 GLY A N 1
ATOM 714 C CA . GLY A 1 89 ? -35.884 -36.352 30.067 1.00 48.88 89 GLY A CA 1
ATOM 715 C C . GLY A 1 89 ? -37.066 -35.608 30.676 1.00 48.88 89 GLY A C 1
ATOM 716 O O . GLY A 1 89 ? -37.043 -34.388 30.806 1.00 48.88 89 GLY A O 1
ATOM 717 N N . SER A 1 90 ? -38.128 -36.342 31.000 1.00 54.97 90 SER A N 1
ATOM 718 C CA . SER A 1 90 ? -39.356 -35.842 31.619 1.00 54.97 90 SER A CA 1
ATOM 719 C C . SER A 1 90 ? -39.063 -35.029 32.884 1.00 54.97 90 SER A C 1
ATOM 721 O O . SER A 1 90 ? -38.559 -35.567 33.870 1.00 54.97 90 SER A O 1
ATOM 723 N N . SER A 1 91 ? -39.414 -33.744 32.882 1.00 55.03 91 SER A N 1
ATOM 724 C CA . SER A 1 91 ? -39.273 -32.879 34.051 1.00 55.03 91 SER A CA 1
ATOM 725 C C . SER A 1 91 ? -40.330 -33.223 35.106 1.00 55.03 91 SER A C 1
ATOM 727 O O . SER A 1 91 ? -41.491 -32.812 35.004 1.00 55.03 91 SER A O 1
ATOM 729 N N . THR A 1 92 ? -39.934 -33.953 36.144 1.00 69.44 92 THR A N 1
ATOM 730 C CA . THR A 1 92 ? -40.692 -34.027 37.397 1.00 69.44 92 THR A CA 1
ATOM 731 C C . THR A 1 92 ? -40.712 -32.631 38.022 1.00 69.44 92 THR A C 1
ATOM 733 O O . THR A 1 92 ? -39.665 -32.018 38.218 1.00 69.44 92 THR A O 1
ATOM 736 N N . LYS A 1 93 ? -41.901 -32.082 38.290 1.00 69.38 93 LYS A N 1
ATOM 737 C CA . LYS A 1 93 ? -42.061 -30.732 38.851 1.00 69.38 93 LYS A CA 1
ATOM 738 C C . LYS A 1 93 ? -41.549 -30.715 40.294 1.00 69.38 93 LYS A C 1
ATOM 740 O O . LYS A 1 93 ? -42.188 -31.280 41.173 1.00 69.38 93 LYS A O 1
ATOM 745 N N . VAL A 1 94 ? -40.413 -30.065 40.524 1.00 72.12 94 VAL A N 1
ATOM 746 C CA . VAL A 1 94 ? -39.850 -29.837 41.861 1.00 72.12 94 VAL A CA 1
ATOM 747 C C . VAL A 1 94 ? -40.376 -28.504 42.397 1.00 72.12 94 VAL A C 1
ATOM 749 O O . VAL A 1 94 ? -40.349 -27.484 41.706 1.00 72.12 94 VAL A O 1
ATOM 752 N N . THR A 1 95 ? -40.897 -28.506 43.620 1.00 82.25 95 THR A N 1
ATOM 753 C CA . THR A 1 95 ? -41.466 -27.328 44.287 1.00 82.25 95 THR A CA 1
ATOM 754 C C . THR A 1 95 ? -40.366 -26.349 44.702 1.00 82.25 95 THR A C 1
ATOM 756 O O . THR A 1 95 ? -39.265 -26.751 45.070 1.00 82.25 95 THR A O 1
ATOM 759 N N . ARG A 1 96 ? -40.661 -25.041 44.703 1.00 82.06 96 ARG A N 1
ATOM 760 C CA . ARG A 1 96 ? -39.680 -23.974 44.993 1.00 82.06 96 ARG A CA 1
ATOM 761 C C . ARG A 1 96 ? -38.908 -24.163 46.309 1.00 82.06 96 ARG A C 1
ATOM 763 O O . ARG A 1 96 ? -37.724 -23.848 46.346 1.00 82.06 96 ARG A O 1
ATOM 770 N N . ALA A 1 97 ? -39.550 -24.711 47.340 1.00 81.62 97 ALA A N 1
ATOM 771 C CA . ALA A 1 97 ? -38.912 -25.023 48.621 1.00 81.62 97 ALA A CA 1
ATOM 772 C C . ALA A 1 97 ? -37.788 -26.066 48.484 1.00 81.62 97 ALA A C 1
ATOM 774 O O . ALA A 1 97 ? -36.706 -25.895 49.031 1.00 81.62 97 ALA A O 1
ATOM 775 N N . GLN A 1 98 ? -38.011 -27.093 47.669 1.00 81.19 98 GLN A N 1
ATOM 776 C CA . GLN A 1 98 ? -37.085 -28.206 47.483 1.00 81.19 98 GLN A CA 1
ATOM 777 C C . GLN A 1 98 ? -35.854 -27.792 46.654 1.00 81.19 98 GLN A C 1
ATOM 779 O O . GLN A 1 98 ? -34.758 -28.288 46.886 1.00 81.19 98 GLN A O 1
ATOM 784 N N . ILE A 1 99 ? -36.008 -26.808 45.754 1.00 80.88 99 ILE A N 1
ATOM 785 C CA . ILE A 1 99 ? -34.893 -26.172 45.024 1.00 80.88 99 ILE A CA 1
ATOM 786 C C . ILE A 1 99 ? -34.005 -25.365 45.982 1.00 80.88 99 ILE A C 1
ATOM 788 O O . ILE A 1 99 ? -32.776 -25.379 45.874 1.00 80.88 99 ILE A O 1
ATOM 792 N N . GLN A 1 100 ? -34.633 -24.638 46.905 1.00 84.38 100 GLN A N 1
ATOM 793 C CA . GLN A 1 100 ? -33.943 -23.786 47.867 1.00 84.38 100 GLN A CA 1
ATOM 794 C C . GLN A 1 100 ? -33.146 -24.635 48.870 1.00 84.38 100 GLN A C 1
ATOM 796 O O . GLN A 1 100 ? -31.962 -24.379 49.066 1.00 84.38 100 GLN A O 1
ATOM 801 N N . GLU A 1 101 ? -33.745 -25.725 49.351 1.00 83.06 101 GLU A N 1
ATOM 802 C CA . GLU A 1 101 ? -33.096 -26.724 50.205 1.00 83.06 101 GLU A CA 1
ATOM 803 C C . GLU A 1 101 ? -31.910 -27.409 49.508 1.00 83.06 101 GLU A C 1
ATOM 805 O O . GLU A 1 101 ? -30.832 -27.523 50.087 1.00 83.06 101 GLU A O 1
ATOM 810 N N . SER A 1 102 ? -32.042 -27.803 48.234 1.00 80.25 102 SER A N 1
ATOM 811 C CA . SER A 1 102 ? -30.907 -28.368 47.487 1.00 80.25 102 SER A CA 1
ATOM 812 C C . SER A 1 102 ? -29.753 -27.374 47.306 1.00 80.25 102 SER A C 1
ATOM 814 O O . SER A 1 102 ? -28.595 -27.770 47.418 1.00 80.25 102 SER A O 1
ATOM 816 N N . LYS A 1 103 ? -30.048 -26.082 47.100 1.00 80.31 103 LYS A N 1
ATOM 817 C CA . LYS A 1 103 ? -29.027 -25.025 46.983 1.00 80.31 103 LYS A CA 1
ATOM 818 C C . LYS A 1 103 ? -28.318 -24.742 48.303 1.00 80.31 103 LYS A C 1
ATOM 820 O O . LYS A 1 103 ? -27.118 -24.483 48.304 1.00 80.31 103 LYS A O 1
ATOM 825 N N . GLU A 1 104 ? -29.048 -24.750 49.412 1.00 79.69 104 GLU A N 1
ATOM 826 C CA . GLU A 1 104 ? -28.467 -24.589 50.748 1.00 79.69 104 GLU A CA 1
ATOM 827 C C . GLU A 1 104 ? -27.592 -25.795 51.097 1.00 79.69 104 GLU A C 1
ATOM 829 O O . GLU A 1 104 ? -26.450 -25.624 51.516 1.00 79.69 104 GLU A O 1
ATOM 834 N N . ARG A 1 105 ? -28.047 -27.006 50.767 1.00 81.50 105 ARG A N 1
ATOM 835 C CA . ARG A 1 105 ? -27.284 -28.241 50.968 1.00 81.50 105 ARG A CA 1
ATOM 836 C C . ARG A 1 105 ? -26.032 -28.334 50.091 1.00 81.50 105 ARG A C 1
ATOM 838 O O . ARG A 1 105 ? -25.045 -28.928 50.510 1.00 81.50 105 ARG A O 1
ATOM 845 N N . GLU A 1 106 ? -26.045 -27.767 48.886 1.00 76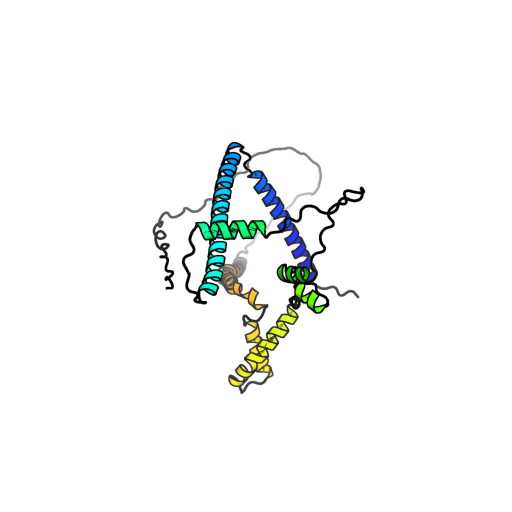.06 106 GLU A N 1
ATOM 846 C CA . GLU A 1 106 ? -24.843 -27.629 48.050 1.00 76.06 106 GLU A CA 1
ATOM 847 C C . GLU A 1 106 ? -23.871 -26.583 48.601 1.00 76.06 106 GLU A C 1
ATOM 849 O O . GLU A 1 106 ? -22.665 -26.820 48.587 1.00 76.06 106 GLU A O 1
ATOM 854 N N . LYS A 1 107 ? -24.371 -25.464 49.140 1.00 70.38 107 LYS A N 1
ATOM 855 C CA . LYS A 1 107 ? -23.534 -24.464 49.821 1.00 70.38 107 LYS A CA 1
ATOM 856 C C . LYS A 1 107 ? -22.883 -25.010 51.090 1.00 70.38 107 LYS A C 1
ATOM 858 O O . LYS A 1 107 ? -21.728 -24.698 51.340 1.00 70.38 107 LYS A O 1
ATOM 863 N N . GLU A 1 108 ? -23.585 -25.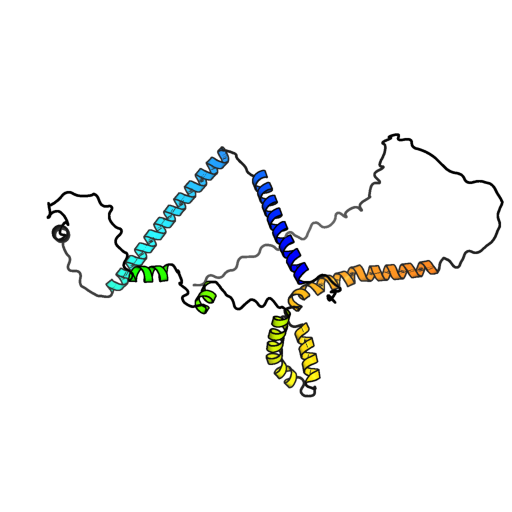838 51.859 1.00 67.31 108 GLU A N 1
ATOM 864 C CA . GLU A 1 108 ? -23.030 -26.505 53.046 1.00 67.31 108 GLU A CA 1
ATOM 865 C C . GLU A 1 108 ? -22.037 -27.620 52.697 1.00 67.31 108 GLU A C 1
ATOM 867 O O . GLU A 1 108 ? -21.144 -27.933 53.482 1.00 67.31 108 GLU A O 1
ATOM 872 N N . LYS A 1 109 ? -22.175 -28.226 51.513 1.00 60.75 109 LYS A N 1
ATOM 873 C CA . LYS A 1 109 ? -21.261 -29.259 51.010 1.00 60.75 109 LYS A CA 1
ATOM 874 C C . LYS A 1 109 ? -20.062 -28.710 50.247 1.00 60.75 109 LYS A C 1
ATOM 876 O O . LYS A 1 109 ? -19.209 -29.508 49.865 1.00 60.75 109 LYS A O 1
ATOM 881 N N . GLN A 1 110 ? -19.965 -27.399 50.032 1.00 46.97 110 GLN A N 1
ATOM 882 C CA . GLN A 1 110 ? -18.693 -26.783 49.673 1.00 46.97 110 GLN A CA 1
ATOM 883 C C . GLN A 1 110 ? -17.868 -26.635 50.957 1.00 46.97 110 GLN A C 1
ATOM 885 O O . GLN A 1 110 ? -18.204 -25.791 51.790 1.00 46.97 110 GLN A O 1
ATOM 890 N N . PRO A 1 111 ? -16.815 -27.448 51.169 1.00 47.97 111 PRO A N 1
ATOM 891 C CA . PRO A 1 111 ? -15.926 -27.229 52.292 1.00 47.97 111 PRO A CA 1
ATOM 892 C C . PRO A 1 111 ? -15.245 -25.879 52.081 1.00 47.97 111 PRO A C 1
ATOM 894 O O . PRO A 1 111 ? -14.544 -25.668 51.092 1.00 47.97 111 PRO A O 1
ATOM 897 N N . GLY A 1 112 ? -15.469 -24.957 53.014 1.00 45.22 112 GLY A N 1
ATOM 898 C CA . GLY A 1 112 ? -14.599 -23.807 53.159 1.00 45.22 112 GLY A CA 1
ATOM 899 C C . GLY A 1 112 ? -13.178 -24.308 53.392 1.00 45.22 112 GLY A C 1
ATOM 900 O O . GLY A 1 112 ? -12.899 -24.955 54.402 1.00 45.22 112 GLY A O 1
ATOM 901 N N . GLU A 1 113 ? -12.279 -23.997 52.464 1.00 40.38 113 GLU A N 1
ATOM 902 C CA . GLU A 1 113 ? -10.856 -23.872 52.752 1.00 40.38 113 GLU A CA 1
ATOM 903 C C . GLU A 1 113 ? -10.703 -22.755 53.789 1.00 40.38 113 GLU A C 1
ATOM 905 O O . GLU A 1 113 ? -10.607 -21.569 53.483 1.00 40.38 113 GLU A O 1
ATOM 910 N N . GLY A 1 114 ? -10.797 -23.142 55.055 1.00 43.78 114 GLY A N 1
ATOM 911 C CA . GLY A 1 114 ? -10.803 -22.231 56.181 1.00 43.78 114 GLY A CA 1
ATOM 912 C C . GLY A 1 114 ? -10.453 -22.977 57.456 1.00 43.78 114 GLY A C 1
ATOM 913 O O . GLY A 1 114 ? -11.327 -23.515 58.123 1.00 43.78 114 GLY A O 1
ATOM 914 N N . ALA A 1 115 ? -9.164 -22.927 57.794 1.00 42.28 115 ALA A N 1
ATOM 915 C CA . ALA A 1 115 ? -8.581 -23.197 59.108 1.00 42.28 115 ALA A CA 1
ATOM 916 C C . ALA A 1 115 ? -8.412 -24.666 59.557 1.00 42.28 115 ALA A C 1
ATOM 918 O O . ALA A 1 115 ? -9.192 -25.202 60.337 1.00 42.28 115 ALA A O 1
ATOM 919 N N . SER A 1 116 ? -7.234 -25.228 59.262 1.00 33.00 116 SER A N 1
ATOM 920 C CA . SER A 1 116 ? -6.466 -25.962 60.279 1.00 33.00 116 SER A CA 1
ATOM 921 C C . SER A 1 116 ? -4.966 -25.871 59.986 1.00 33.00 116 SER A C 1
ATOM 923 O O . SER A 1 116 ? -4.510 -26.370 58.961 1.00 33.00 116 SER A O 1
ATOM 925 N N . GLY A 1 117 ? -4.198 -25.253 60.887 1.00 32.69 117 GLY A N 1
ATOM 926 C CA . GLY A 1 117 ? -2.734 -25.285 60.827 1.00 32.69 117 GLY A CA 1
ATOM 927 C C . GLY A 1 117 ? -2.051 -24.062 61.427 1.00 32.69 117 GLY A C 1
ATOM 928 O O . GLY A 1 117 ? -1.367 -23.329 60.723 1.00 32.69 117 GLY A O 1
ATOM 929 N N . GLY A 1 118 ? -2.230 -23.822 62.727 1.00 36.09 118 GLY A N 1
ATOM 930 C CA . GLY A 1 118 ? -1.374 -22.888 63.456 1.00 36.09 118 GLY A CA 1
ATOM 931 C C . GLY A 1 118 ? -0.003 -23.517 63.712 1.00 36.09 118 GLY A C 1
ATOM 932 O O . GLY A 1 118 ? 0.077 -24.545 64.380 1.00 36.09 118 GLY A O 1
ATOM 933 N N . GLY A 1 119 ? 1.067 -22.894 63.211 1.00 35.19 119 GLY A N 1
ATOM 934 C CA . GLY A 1 119 ? 2.436 -23.272 63.560 1.00 35.19 119 GLY A CA 1
ATOM 935 C C . GLY A 1 119 ? 3.527 -22.572 62.748 1.00 35.19 119 GLY A C 1
ATOM 936 O O . GLY A 1 119 ? 3.898 -23.040 61.682 1.00 35.19 119 GLY A O 1
AT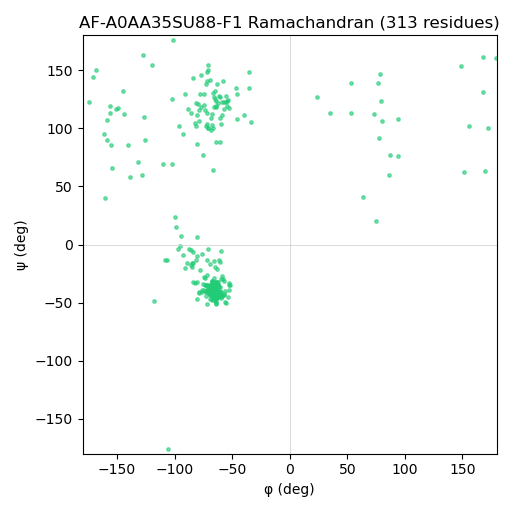OM 937 N N . SER A 1 120 ? 4.121 -21.542 63.357 1.00 35.31 120 SER A N 1
ATOM 938 C CA . SER A 1 120 ? 5.428 -20.932 63.052 1.00 35.31 120 SER A CA 1
ATOM 939 C C . SER A 1 120 ? 5.462 -19.718 62.114 1.00 35.31 120 SER A C 1
ATOM 941 O O . SER A 1 120 ? 5.329 -19.777 60.897 1.00 35.31 120 SER A O 1
ATOM 943 N N . SER A 1 121 ? 5.735 -18.583 62.748 1.00 48.06 121 SER A N 1
ATOM 944 C CA . SER A 1 121 ? 6.161 -17.314 62.179 1.00 48.06 121 SER A CA 1
ATOM 945 C C . SER A 1 121 ? 7.410 -17.440 61.293 1.00 48.06 121 SER A C 1
ATOM 947 O O . SER A 1 121 ? 8.489 -17.737 61.810 1.00 48.06 121 SER A O 1
ATOM 949 N N . ARG A 1 122 ? 7.298 -17.096 60.002 1.00 42.03 122 ARG A N 1
ATOM 950 C CA . ARG A 1 122 ? 8.333 -16.375 59.229 1.00 42.03 122 ARG A CA 1
ATOM 951 C C . ARG A 1 122 ? 7.838 -16.024 57.823 1.00 42.03 122 ARG A C 1
ATOM 953 O O . ARG A 1 122 ? 7.547 -16.913 57.041 1.00 42.03 122 ARG A O 1
ATOM 960 N N . GLY A 1 123 ? 7.857 -14.728 57.513 1.00 38.09 123 GLY A N 1
ATOM 961 C CA . GLY A 1 123 ? 7.934 -14.201 56.149 1.00 38.09 123 GLY A CA 1
ATOM 962 C C . GLY A 1 123 ? 6.621 -14.189 55.373 1.00 38.09 123 GLY A C 1
ATOM 963 O O . GLY A 1 123 ? 6.178 -15.210 54.866 1.00 38.09 123 GLY A O 1
ATOM 964 N N . LEU A 1 124 ? 6.053 -12.996 55.200 1.00 48.22 124 LEU A N 1
ATOM 965 C CA . LEU A 1 124 ? 5.155 -12.706 54.085 1.00 48.22 124 LEU A CA 1
ATOM 966 C C . LEU A 1 124 ? 5.972 -12.830 52.790 1.00 48.22 124 LEU A C 1
ATOM 968 O O . LEU A 1 124 ? 6.613 -11.875 52.358 1.00 48.22 124 LEU A O 1
ATOM 972 N N . GLY A 1 125 ? 6.021 -14.040 52.241 1.00 44.81 125 GLY A N 1
ATOM 973 C CA . GLY A 1 125 ? 6.476 -14.290 50.884 1.00 44.81 125 GLY A CA 1
ATOM 974 C C . GLY A 1 125 ? 5.327 -13.998 49.933 1.00 44.81 125 GLY A C 1
ATOM 975 O O . GLY A 1 125 ? 4.250 -14.573 50.067 1.00 44.81 125 GLY A O 1
ATOM 976 N N . GLU A 1 126 ? 5.570 -13.069 49.017 1.00 58.22 126 GLU A N 1
ATOM 977 C CA . GLU A 1 126 ? 4.792 -12.815 47.807 1.00 58.22 126 GLU A CA 1
ATOM 978 C C . GLU A 1 126 ? 4.240 -14.126 47.213 1.00 58.22 126 GLU A C 1
ATOM 980 O O . GLU A 1 126 ? 4.986 -15.111 47.150 1.00 58.22 126 GLU A O 1
ATOM 985 N N . PRO A 1 127 ? 2.953 -14.191 46.813 1.00 59.00 127 PRO A N 1
ATOM 986 C CA . PRO A 1 127 ? 2.411 -15.395 46.201 1.00 59.00 127 PRO A CA 1
ATOM 987 C C . PRO A 1 127 ? 3.207 -15.660 44.924 1.00 59.00 127 PRO A C 1
ATOM 989 O O . PRO A 1 127 ? 3.102 -14.903 43.961 1.00 59.00 127 PRO A O 1
ATOM 992 N N . GLN A 1 128 ? 4.040 -16.705 44.926 1.00 63.00 128 GLN A N 1
ATOM 993 C CA . GLN A 1 128 ? 4.734 -17.115 43.712 1.00 63.00 128 GLN A CA 1
ATOM 994 C C . GLN A 1 128 ? 3.675 -17.360 42.630 1.00 63.00 128 GLN A C 1
ATOM 996 O O . GLN A 1 128 ? 2.707 -18.083 42.897 1.00 63.00 128 GLN A O 1
ATOM 1001 N N . PRO A 1 129 ? 3.813 -16.752 41.438 1.00 71.12 129 PRO A N 1
ATOM 1002 C CA . PRO A 1 129 ? 2.908 -17.017 40.336 1.00 71.12 129 PRO A CA 1
ATOM 1003 C C . PRO A 1 129 ? 2.875 -18.522 40.092 1.00 71.12 129 PRO A C 1
ATOM 1005 O O . PRO A 1 129 ? 3.920 -19.140 39.894 1.00 71.12 129 PRO A O 1
ATOM 1008 N N . LEU A 1 130 ? 1.681 -19.111 40.144 1.00 70.81 130 LEU A N 1
ATOM 1009 C CA . LEU A 1 130 ? 1.485 -20.506 39.771 1.00 70.81 130 LEU A CA 1
ATOM 1010 C C . LEU A 1 130 ? 2.052 -20.699 38.363 1.00 70.81 130 LEU A C 1
ATOM 1012 O O . LEU A 1 130 ? 1.684 -19.971 37.436 1.00 70.81 130 LEU A O 1
ATOM 1016 N N . GLU A 1 131 ? 2.972 -21.648 38.218 1.00 70.50 131 GLU A N 1
ATOM 1017 C CA . GLU A 1 131 ? 3.590 -21.942 36.932 1.00 70.50 131 GLU A CA 1
ATOM 1018 C C . GLU A 1 131 ? 2.497 -22.454 35.984 1.00 70.50 131 GLU A C 1
ATOM 1020 O O . GLU A 1 131 ? 1.798 -23.430 36.275 1.00 70.50 131 GLU A O 1
ATOM 1025 N N . GLN A 1 132 ? 2.269 -21.726 34.889 1.00 74.31 132 GLN A N 1
ATOM 1026 C CA . GLN A 1 132 ? 1.199 -22.055 33.954 1.00 74.31 132 GLN A CA 1
ATOM 1027 C C . GLN A 1 132 ? 1.462 -23.423 33.329 1.00 74.31 132 GLN A C 1
ATOM 1029 O O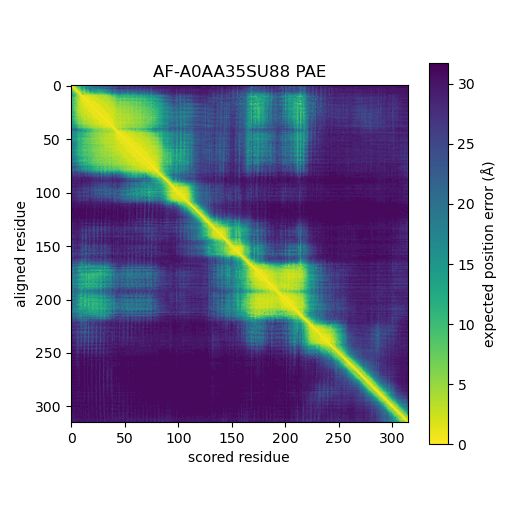 . GLN A 1 132 ? 2.587 -23.747 32.950 1.00 74.31 132 GLN A O 1
ATOM 1034 N N . ASN A 1 133 ? 0.401 -24.224 33.206 1.00 80.00 133 ASN A N 1
ATOM 1035 C CA . ASN A 1 133 ? 0.493 -25.554 32.621 1.00 80.00 133 ASN A CA 1
ATOM 1036 C C . ASN A 1 133 ? 1.118 -25.454 31.213 1.00 80.00 133 ASN A C 1
ATOM 1038 O O . ASN A 1 133 ? 0.557 -24.761 30.359 1.00 80.00 133 ASN A O 1
ATOM 1042 N N . PRO A 1 134 ? 2.233 -26.152 30.931 1.00 77.56 134 PRO A N 1
ATOM 1043 C CA . PRO A 1 134 ? 2.932 -26.047 29.652 1.00 77.56 134 PRO A CA 1
ATOM 1044 C C . PRO A 1 134 ? 2.034 -26.387 28.458 1.00 77.56 134 PRO A C 1
ATOM 1046 O O . PRO A 1 134 ? 2.160 -25.768 27.407 1.00 77.56 134 PRO A O 1
ATOM 1049 N N . ASN A 1 135 ? 1.062 -27.288 28.631 1.00 79.31 135 ASN A N 1
ATOM 1050 C CA . ASN A 1 135 ? 0.100 -27.625 27.579 1.00 79.31 135 ASN A CA 1
ATOM 1051 C C . ASN A 1 135 ? -0.858 -26.461 27.255 1.00 79.31 135 ASN A C 1
ATOM 1053 O O . ASN A 1 135 ? -1.260 -26.304 26.103 1.00 79.31 135 ASN A O 1
ATOM 1057 N N . LEU A 1 136 ? -1.210 -25.630 28.247 1.00 76.38 136 LEU A N 1
ATOM 1058 C CA . LEU A 1 136 ? -1.999 -24.411 28.024 1.00 76.38 136 LEU A CA 1
ATOM 1059 C C . LEU A 1 136 ? -1.173 -23.358 27.285 1.00 76.38 136 LEU A C 1
ATOM 1061 O O . LEU A 1 136 ? -1.684 -22.763 26.345 1.00 76.38 136 LEU A O 1
ATOM 1065 N N . LEU A 1 137 ? 0.109 -23.207 27.626 1.00 72.44 137 LEU A N 1
ATOM 1066 C CA . LEU A 1 137 ? 1.024 -22.305 26.921 1.00 72.44 137 LEU A CA 1
ATOM 1067 C C . LEU A 1 137 ? 1.212 -22.704 25.452 1.00 72.44 137 LEU A C 1
ATOM 1069 O O . LEU A 1 137 ? 1.311 -21.839 24.587 1.00 72.44 137 LEU A O 1
ATOM 1073 N N . GLU A 1 138 ? 1.243 -24.003 25.136 1.00 69.38 138 GLU A N 1
ATOM 1074 C CA . GLU A 1 138 ? 1.317 -24.462 23.743 1.00 69.38 138 GLU A CA 1
ATOM 1075 C C . GLU A 1 138 ? 0.044 -24.154 22.955 1.00 69.38 138 GLU A C 1
ATOM 1077 O O . GLU A 1 138 ? 0.132 -23.691 21.817 1.00 69.38 138 GLU A O 1
ATOM 1082 N N . LEU A 1 139 ? -1.128 -24.370 23.559 1.00 69.00 139 LEU A N 1
ATOM 1083 C CA . LEU A 1 139 ? -2.412 -24.024 22.950 1.00 69.00 139 LEU A CA 1
ATOM 1084 C C . LEU A 1 139 ? -2.583 -22.512 22.793 1.00 69.00 139 LEU A C 1
ATOM 1086 O O . LEU A 1 139 ? -3.061 -22.053 21.758 1.00 69.00 139 LEU A O 1
ATOM 1090 N N . GLU A 1 140 ? -2.187 -21.728 23.793 1.00 71.44 140 GLU A N 1
ATOM 1091 C CA . GLU A 1 140 ? -2.237 -20.269 23.742 1.00 71.44 140 GLU A CA 1
ATOM 1092 C C . GLU A 1 140 ? -1.257 -19.711 22.718 1.00 71.44 140 GLU A C 1
ATOM 1094 O O . GLU A 1 140 ? -1.645 -18.830 21.964 1.00 71.44 140 GLU A O 1
ATOM 1099 N N . ARG A 1 141 ? -0.052 -20.280 22.596 1.00 67.38 141 ARG A N 1
ATOM 1100 C CA . ARG A 1 141 ? 0.923 -19.943 21.546 1.00 67.38 141 ARG A CA 1
ATOM 1101 C C . ARG A 1 141 ? 0.384 -20.239 20.143 1.00 67.38 141 ARG A C 1
ATOM 1103 O O . ARG A 1 141 ? 0.556 -19.447 19.219 1.00 67.38 141 ARG A O 1
ATOM 1110 N N . GLN A 1 142 ? -0.305 -21.369 19.978 1.00 63.50 142 GLN A N 1
ATOM 1111 C CA . GLN A 1 142 ? -0.991 -21.709 18.727 1.00 63.50 142 GLN A CA 1
ATOM 1112 C C . GLN A 1 142 ? -2.167 -20.761 18.444 1.00 63.50 142 GLN A C 1
ATOM 1114 O O . GLN A 1 142 ? -2.392 -20.385 17.296 1.00 63.50 142 GLN A O 1
ATOM 1119 N N . ARG A 1 143 ? -2.899 -20.342 19.484 1.00 62.16 143 ARG A N 1
ATOM 1120 C CA . ARG A 1 143 ? -4.044 -19.425 19.388 1.00 62.16 143 ARG A CA 1
ATOM 1121 C C . ARG A 1 143 ? -3.628 -17.968 19.162 1.00 62.16 143 ARG A C 1
ATOM 1123 O O . ARG A 1 143 ? -4.349 -17.243 18.483 1.00 62.16 143 ARG A O 1
ATOM 1130 N N . SER A 1 144 ? -2.495 -17.542 19.719 1.00 66.88 144 SER A N 1
ATOM 1131 C CA . SER A 1 144 ? -1.925 -16.197 19.581 1.00 66.88 144 SER A CA 1
ATOM 1132 C C . SER A 1 144 ? -1.171 -16.006 18.262 1.00 66.88 144 SER A C 1
ATOM 1134 O O . SER A 1 144 ? -0.842 -14.875 17.910 1.00 66.88 144 SER A O 1
ATOM 1136 N N . GLY A 1 145 ? -0.933 -17.088 17.509 1.00 60.75 145 GLY A N 1
ATOM 1137 C CA . GLY A 1 145 ? -0.228 -17.045 16.228 1.00 60.75 145 GLY A CA 1
ATOM 1138 C C . GLY A 1 145 ? 1.283 -16.852 16.369 1.00 60.75 145 GLY A C 1
ATOM 1139 O O . GLY A 1 145 ? 1.941 -16.435 15.418 1.00 60.75 145 GLY A O 1
ATOM 1140 N N . GLU A 1 146 ? 1.849 -17.145 17.539 1.00 63.31 146 GLU A N 1
ATOM 1141 C CA . GLU A 1 146 ? 3.280 -17.027 17.797 1.00 63.31 146 GLU A CA 1
ATOM 1142 C C . GLU A 1 146 ? 4.013 -18.259 17.235 1.00 63.31 146 GLU A C 1
ATOM 1144 O O . GLU A 1 146 ? 4.213 -19.281 17.895 1.00 63.31 146 GLU A O 1
ATOM 1149 N N . VAL A 1 147 ? 4.360 -18.188 15.947 1.00 65.50 147 VAL A N 1
ATOM 1150 C CA . VAL A 1 147 ? 5.028 -19.278 15.225 1.00 65.50 147 VAL A CA 1
ATOM 1151 C C . VAL A 1 147 ? 6.526 -19.266 15.533 1.00 65.50 147 VAL A C 1
ATOM 1153 O O . VAL A 1 147 ? 7.259 -18.378 15.098 1.00 65.50 147 VAL A O 1
ATOM 1156 N N . GLN A 1 148 ? 7.008 -20.278 16.258 1.00 65.50 148 GLN A N 1
ATOM 1157 C CA . GLN A 1 148 ? 8.443 -20.530 16.378 1.00 65.50 148 GLN A CA 1
ATOM 1158 C C . GLN A 1 148 ? 8.930 -21.305 15.162 1.00 65.50 148 GLN A C 1
ATOM 1160 O O . GLN A 1 148 ? 8.736 -22.513 15.076 1.00 65.50 148 GLN A O 1
ATOM 1165 N N . ALA A 1 149 ? 9.615 -20.621 14.255 1.00 72.44 149 ALA A N 1
ATOM 1166 C CA . ALA A 1 149 ? 10.325 -21.290 13.184 1.00 72.44 149 ALA A CA 1
ATOM 1167 C C . ALA A 1 149 ? 11.561 -22.012 13.732 1.00 72.44 149 ALA A C 1
ATOM 1169 O O . ALA A 1 149 ? 12.574 -21.386 14.047 1.00 72.44 149 ALA A O 1
ATOM 1170 N N . ARG A 1 150 ? 11.481 -23.340 13.859 1.00 75.81 150 ARG A N 1
ATOM 1171 C CA . ARG A 1 150 ? 12.616 -24.164 14.315 1.00 75.81 150 ARG A CA 1
ATOM 1172 C C . ARG A 1 150 ? 13.553 -24.532 13.170 1.00 75.81 150 ARG A C 1
ATOM 1174 O O . ARG A 1 150 ? 14.687 -24.940 13.408 1.00 75.81 150 ARG A O 1
ATOM 1181 N N . THR A 1 151 ? 13.089 -24.377 11.933 1.00 80.00 151 THR A N 1
ATOM 1182 C CA . THR A 1 151 ? 13.854 -24.650 10.715 1.00 80.00 151 THR A CA 1
ATOM 1183 C C . THR A 1 151 ? 13.996 -23.397 9.858 1.00 80.00 151 THR A C 1
ATOM 1185 O O . THR A 1 151 ? 13.183 -22.475 9.928 1.00 80.00 151 THR A O 1
ATOM 1188 N N . VAL A 1 152 ? 15.051 -23.358 9.039 1.00 76.12 152 VAL A N 1
ATOM 1189 C CA . VAL A 1 152 ? 15.331 -22.223 8.144 1.00 76.12 152 VAL A CA 1
ATOM 1190 C C . VAL A 1 152 ? 14.183 -22.014 7.151 1.00 76.12 152 VAL A C 1
ATOM 1192 O O . VAL A 1 152 ? 13.772 -20.880 6.932 1.00 76.12 152 VAL A O 1
ATOM 1195 N N . ASP A 1 153 ? 13.614 -23.094 6.616 1.00 75.50 153 ASP A N 1
ATOM 1196 C CA . ASP A 1 153 ? 12.505 -23.026 5.657 1.00 75.50 153 ASP A CA 1
ATOM 1197 C C . ASP A 1 153 ? 11.210 -22.499 6.298 1.00 75.50 153 ASP A C 1
ATOM 1199 O O . ASP A 1 153 ? 10.494 -21.692 5.705 1.00 75.50 153 ASP A O 1
ATOM 1203 N N . GLU A 1 154 ? 10.942 -22.880 7.548 1.00 78.06 154 GLU A N 1
ATOM 1204 C CA . GLU A 1 154 ? 9.815 -22.368 8.332 1.00 78.06 154 GLU A CA 1
ATOM 1205 C C . GLU A 1 154 ? 10.012 -20.889 8.703 1.00 78.06 154 GLU A C 1
ATOM 1207 O O . GLU A 1 154 ? 9.062 -20.110 8.671 1.00 78.06 154 GLU A O 1
ATOM 1212 N N . ALA A 1 155 ? 11.254 -20.461 8.959 1.00 78.25 155 ALA A N 1
ATOM 1213 C CA . ALA A 1 155 ? 11.576 -19.059 9.236 1.00 78.25 155 ALA A CA 1
ATOM 1214 C C . ALA A 1 155 ? 11.357 -18.185 7.998 1.00 78.25 155 ALA A C 1
ATOM 1216 O O . ALA A 1 155 ? 10.839 -17.074 8.103 1.00 78.25 155 ALA A O 1
ATOM 1217 N N . ILE A 1 156 ? 11.699 -18.708 6.818 1.00 77.31 156 ILE A N 1
ATOM 1218 C CA . ILE A 1 156 ? 11.442 -18.059 5.531 1.00 77.31 156 ILE A CA 1
ATOM 1219 C C . ILE A 1 156 ? 9.931 -17.948 5.285 1.00 77.31 156 ILE A C 1
ATOM 1221 O O . ILE A 1 156 ? 9.470 -16.891 4.861 1.00 77.31 156 ILE A O 1
ATOM 1225 N N . ALA A 1 157 ? 9.145 -18.982 5.593 1.00 77.94 157 ALA A N 1
ATOM 1226 C CA . ALA A 1 157 ? 7.692 -18.943 5.432 1.00 77.94 157 ALA A CA 1
ATOM 1227 C C . ALA A 1 157 ? 7.012 -17.931 6.376 1.00 77.94 157 ALA A C 1
ATOM 1229 O O . ALA A 1 157 ? 6.176 -17.144 5.932 1.00 77.94 157 ALA A O 1
ATOM 1230 N N . VAL A 1 158 ? 7.403 -17.906 7.656 1.00 75.44 158 VAL A N 1
ATOM 1231 C CA . VAL A 1 158 ? 6.842 -17.000 8.678 1.00 75.44 158 VAL A CA 1
ATOM 1232 C C . VAL A 1 158 ? 7.210 -15.540 8.415 1.00 75.44 158 VAL A C 1
ATOM 1234 O O . VAL A 1 158 ? 6.371 -14.655 8.563 1.00 75.44 158 VAL A O 1
ATOM 1237 N N . LEU A 1 159 ? 8.444 -15.269 7.980 1.00 74.69 159 LEU A N 1
ATOM 1238 C CA . LEU A 1 159 ? 8.916 -13.907 7.710 1.00 74.69 159 LEU A CA 1
ATOM 1239 C C . LEU A 1 159 ? 8.460 -13.369 6.340 1.00 74.69 159 LEU A C 1
ATOM 1241 O O . LEU A 1 159 ? 8.902 -12.301 5.918 1.00 74.69 159 LEU A O 1
ATOM 1245 N N . GLY A 1 160 ? 7.603 -14.099 5.617 1.00 60.50 160 GLY A N 1
ATOM 1246 C CA . GLY A 1 160 ? 7.153 -13.677 4.295 1.00 60.50 160 GLY A CA 1
ATOM 1247 C C . GLY A 1 160 ? 8.306 -13.608 3.295 1.00 60.50 160 GLY A C 1
ATOM 1248 O O . GLY A 1 160 ? 8.376 -12.688 2.476 1.00 60.50 160 GLY A O 1
ATOM 1249 N N . GLY A 1 161 ? 9.206 -14.591 3.340 1.00 54.16 161 GLY A N 1
ATOM 1250 C CA . GLY A 1 161 ? 10.148 -14.910 2.275 1.00 54.16 161 GLY A CA 1
ATOM 1251 C C . GLY A 1 161 ? 9.394 -15.428 1.059 1.00 54.16 161 GLY A C 1
ATOM 1252 O O . GLY A 1 161 ? 9.521 -16.583 0.662 1.00 54.16 161 GLY A O 1
ATOM 1253 N N . THR A 1 162 ? 8.568 -14.556 0.488 1.00 53.84 162 THR A N 1
ATOM 1254 C CA . THR A 1 162 ? 8.012 -14.709 -0.843 1.00 53.84 162 THR A CA 1
ATOM 1255 C C . THR A 1 162 ? 9.159 -15.122 -1.749 1.00 53.84 162 THR A C 1
ATOM 1257 O O . THR A 1 162 ? 10.242 -14.530 -1.718 1.00 53.84 162 THR A O 1
ATOM 1260 N N . THR A 1 163 ? 8.937 -16.194 -2.507 1.00 55.38 163 THR A N 1
ATOM 1261 C CA . THR A 1 163 ? 9.714 -16.545 -3.693 1.00 55.38 163 THR A CA 1
ATOM 1262 C C . THR A 1 163 ? 10.144 -15.253 -4.360 1.00 55.38 163 THR A C 1
ATOM 1264 O O . THR A 1 163 ? 9.281 -14.542 -4.876 1.00 55.38 163 THR A O 1
ATOM 1267 N N . ALA A 1 164 ? 11.429 -14.916 -4.212 1.00 52.72 164 ALA A N 1
ATOM 1268 C CA . ALA A 1 164 ? 11.954 -13.584 -4.452 1.00 52.72 164 ALA A CA 1
ATOM 1269 C C . ALA A 1 164 ? 11.291 -12.988 -5.689 1.00 52.72 164 ALA A C 1
ATOM 1271 O O . ALA A 1 164 ? 11.507 -13.507 -6.785 1.00 52.72 164 ALA A O 1
ATOM 1272 N N . GLU A 1 165 ? 10.457 -11.958 -5.507 1.00 54.16 165 GLU A N 1
ATOM 1273 C CA . GLU A 1 165 ? 9.934 -11.167 -6.616 1.00 54.16 165 GLU A CA 1
ATOM 1274 C C . GLU A 1 165 ? 11.130 -10.863 -7.509 1.00 54.16 165 GLU A C 1
ATOM 1276 O O . GLU A 1 165 ? 12.058 -10.168 -7.083 1.00 54.16 165 GLU A O 1
ATOM 1281 N N . ASP A 1 166 ? 11.194 -11.512 -8.675 1.00 55.25 166 ASP A N 1
ATOM 1282 C CA . ASP A 1 166 ? 12.426 -11.553 -9.445 1.00 55.25 166 ASP A CA 1
ATOM 1283 C C . ASP A 1 166 ? 12.691 -10.139 -9.962 1.00 55.25 166 ASP A C 1
ATOM 1285 O O . ASP A 1 166 ? 12.118 -9.665 -10.954 1.00 55.25 166 ASP A O 1
ATOM 1289 N N . LYS A 1 167 ? 13.570 -9.445 -9.229 1.00 63.38 167 LYS A N 1
ATOM 1290 C CA . LYS A 1 167 ? 14.006 -8.066 -9.466 1.00 63.38 167 LYS A CA 1
ATOM 1291 C C . LYS A 1 167 ? 14.669 -7.923 -10.839 1.00 63.38 167 LYS A C 1
ATOM 1293 O O . LYS A 1 167 ? 14.990 -6.807 -11.240 1.00 63.38 167 LYS A O 1
ATOM 1298 N N . HIS A 1 168 ? 14.874 -9.022 -11.571 1.00 70.19 168 HIS A N 1
ATOM 1299 C CA . HIS A 1 168 ? 15.408 -9.037 -12.920 1.00 70.19 168 HIS A CA 1
ATOM 1300 C C . HIS A 1 168 ? 14.286 -9.086 -13.971 1.00 70.19 168 HIS A C 1
ATOM 1302 O O . HIS A 1 168 ? 13.752 -10.159 -14.268 1.00 70.19 168 HIS A O 1
ATOM 1308 N N . PRO A 1 169 ? 13.962 -7.949 -14.619 1.00 70.19 169 PRO A N 1
ATOM 1309 C CA . PRO A 1 169 ? 12.998 -7.928 -15.723 1.00 70.19 169 PRO A CA 1
ATOM 1310 C C . PRO A 1 169 ? 13.412 -8.860 -16.876 1.00 70.19 169 PRO A C 1
ATOM 1312 O O . PRO A 1 169 ? 12.562 -9.463 -17.524 1.00 70.19 169 PRO A O 1
ATOM 1315 N N . GLU A 1 170 ? 14.718 -9.066 -17.080 1.00 74.06 170 GLU A N 1
ATOM 1316 C CA . GLU A 1 170 ? 15.249 -9.986 -18.094 1.00 74.06 170 GLU A CA 1
ATOM 1317 C C . GLU A 1 170 ? 14.905 -11.461 -17.831 1.00 74.06 170 GLU A C 1
ATOM 1319 O O . GLU A 1 170 ? 14.718 -12.228 -18.777 1.00 74.06 170 GLU A O 1
ATOM 1324 N N . ARG A 1 171 ? 14.830 -11.883 -16.562 1.00 75.69 171 ARG A N 1
ATOM 1325 C CA . ARG A 1 171 ? 14.488 -13.268 -16.201 1.00 75.69 171 ARG A CA 1
ATOM 1326 C C . ARG A 1 171 ? 12.990 -13.508 -16.309 1.00 75.69 171 ARG A C 1
ATOM 1328 O O . ARG A 1 171 ? 12.589 -14.499 -16.913 1.00 75.69 171 ARG A O 1
ATOM 1335 N N . ARG A 1 172 ? 12.177 -12.546 -15.860 1.00 75.62 172 ARG A N 1
ATOM 1336 C CA . ARG A 1 172 ? 10.722 -12.553 -16.075 1.00 75.62 172 ARG A CA 1
ATOM 1337 C C . ARG A 1 172 ? 10.371 -12.620 -17.558 1.00 75.62 172 ARG A C 1
ATOM 1339 O O . ARG A 1 172 ? 9.547 -13.439 -17.940 1.00 75.62 172 ARG A O 1
ATOM 1346 N N . MET A 1 173 ? 11.061 -11.850 -18.403 1.00 80.62 173 MET A N 1
ATOM 1347 C CA . MET A 1 173 ? 10.854 -11.892 -19.853 1.00 80.62 173 MET A CA 1
ATOM 1348 C C . MET A 1 173 ? 11.127 -13.283 -20.437 1.00 80.62 173 MET A C 1
ATOM 1350 O O . MET A 1 173 ? 10.351 -13.749 -21.261 1.00 80.62 173 MET A O 1
ATOM 1354 N N . LYS A 1 174 ? 12.208 -13.954 -20.021 1.00 84.69 174 LYS A N 1
ATOM 1355 C CA . LYS A 1 174 ? 12.555 -15.292 -20.527 1.00 84.69 174 LYS A CA 1
ATOM 1356 C C . LYS A 1 174 ? 11.577 -16.364 -20.059 1.00 84.69 174 LYS A C 1
ATOM 1358 O O . LYS A 1 174 ? 11.183 -17.195 -20.865 1.00 84.69 174 LYS A O 1
ATOM 1363 N N . LEU A 1 175 ? 11.185 -16.332 -18.787 1.00 86.69 175 LEU A N 1
ATOM 1364 C CA . LEU A 1 175 ? 10.217 -17.275 -18.227 1.00 86.69 175 LEU A CA 1
ATOM 1365 C C . LEU A 1 175 ? 8.838 -17.097 -18.866 1.00 86.69 175 LEU A C 1
ATOM 1367 O O . LEU A 1 175 ? 8.250 -18.068 -19.334 1.00 86.69 175 LEU A O 1
ATOM 1371 N N . ALA A 1 176 ? 8.363 -15.854 -18.956 1.00 85.56 176 ALA A N 1
ATOM 1372 C CA . ALA A 1 176 ? 7.083 -15.544 -19.576 1.00 85.56 176 ALA A CA 1
ATOM 1373 C C . ALA A 1 176 ? 7.095 -15.862 -21.084 1.00 85.56 176 ALA A C 1
ATOM 1375 O O . ALA A 1 176 ? 6.138 -16.435 -21.596 1.00 85.56 176 ALA A O 1
ATOM 1376 N N . PHE A 1 177 ? 8.210 -15.601 -21.781 1.00 89.69 177 PHE A N 1
ATOM 1377 C CA . PHE A 1 177 ? 8.382 -15.997 -23.181 1.00 89.69 177 PHE A CA 1
ATOM 1378 C C . PHE A 1 177 ? 8.412 -17.520 -23.362 1.00 89.69 177 PHE A C 1
ATOM 1380 O O . PHE A 1 177 ? 7.805 -18.010 -24.304 1.00 89.69 177 PHE A O 1
ATOM 1387 N N . SER A 1 178 ? 9.067 -18.276 -22.472 1.00 89.50 178 SER A N 1
ATOM 1388 C CA . SER A 1 178 ? 9.079 -19.749 -22.521 1.00 89.50 178 SER A CA 1
ATOM 1389 C C . SER A 1 178 ? 7.676 -20.322 -22.323 1.00 89.50 178 SER A C 1
ATOM 1391 O O . SER A 1 178 ? 7.231 -21.148 -23.113 1.00 89.50 178 SER A O 1
ATOM 1393 N N . ALA A 1 179 ? 6.941 -19.820 -21.325 1.00 89.00 179 ALA A N 1
ATOM 1394 C CA . ALA A 1 179 ? 5.559 -20.222 -21.076 1.00 89.00 179 ALA A CA 1
ATOM 1395 C C . ALA A 1 179 ? 4.629 -19.880 -22.257 1.00 89.00 179 ALA A C 1
ATOM 1397 O O . ALA A 1 179 ? 3.701 -20.628 -22.559 1.00 89.00 179 ALA A O 1
ATOM 1398 N N . PHE A 1 180 ? 4.883 -18.762 -22.944 1.00 90.12 180 PHE A N 1
ATOM 1399 C CA . PHE A 1 180 ? 4.164 -18.373 -24.157 1.00 90.12 180 PHE A CA 1
ATOM 1400 C C . PHE A 1 180 ? 4.549 -19.234 -25.370 1.00 90.12 180 PHE A C 1
ATOM 1402 O O . PHE A 1 180 ? 3.673 -19.649 -26.127 1.00 90.12 180 PHE A O 1
ATOM 1409 N N . GLU A 1 181 ? 5.837 -19.557 -25.538 1.00 90.69 181 GLU A N 1
ATOM 1410 C CA . GLU A 1 181 ? 6.332 -20.452 -26.591 1.00 90.69 181 GLU A CA 1
ATOM 1411 C C . GLU A 1 181 ? 5.681 -21.835 -26.463 1.00 90.69 181 GLU A C 1
ATOM 1413 O O . GLU A 1 181 ? 5.162 -22.356 -27.443 1.00 90.69 181 GLU A O 1
ATOM 1418 N N . GLU A 1 182 ? 5.604 -22.407 -25.265 1.00 90.88 182 GLU A N 1
ATOM 1419 C CA . GLU A 1 182 ? 4.990 -23.724 -25.054 1.00 90.88 182 GLU A CA 1
ATOM 1420 C C . GLU A 1 182 ? 3.494 -23.769 -25.417 1.00 90.88 182 GLU A C 1
ATOM 1422 O O . GLU A 1 182 ? 3.025 -24.774 -25.956 1.00 90.88 182 GLU A O 1
ATOM 1427 N N . ARG A 1 183 ? 2.755 -22.678 -25.178 1.00 89.38 183 ARG A N 1
ATOM 1428 C CA . ARG A 1 183 ? 1.310 -22.582 -25.455 1.00 89.38 183 ARG A CA 1
ATOM 1429 C C . ARG A 1 183 ? 1.000 -22.303 -26.925 1.00 89.38 183 ARG A C 1
ATOM 1431 O O . ARG A 1 183 ? 0.160 -22.981 -27.512 1.00 89.38 183 ARG A O 1
ATOM 1438 N N . GLU A 1 184 ? 1.682 -21.334 -27.532 1.00 89.75 184 GLU A N 1
ATOM 1439 C CA . GLU A 1 184 ? 1.345 -20.860 -28.883 1.00 89.75 184 GLU A CA 1
ATOM 1440 C C . GLU A 1 184 ? 2.090 -21.618 -29.996 1.00 89.75 184 GLU A C 1
ATOM 1442 O O . GLU A 1 184 ? 1.624 -21.663 -31.135 1.00 89.75 184 GLU A O 1
ATOM 1447 N N . MET A 1 185 ? 3.215 -22.286 -29.708 1.00 87.06 185 MET A N 1
ATOM 1448 C CA . MET A 1 185 ? 3.933 -23.077 -30.720 1.00 87.06 185 MET A CA 1
ATOM 1449 C C . MET A 1 185 ? 3.119 -24.206 -31.369 1.00 87.06 185 MET A C 1
ATOM 1451 O O . MET A 1 185 ? 3.232 -24.359 -32.588 1.00 87.06 185 MET A O 1
ATOM 1455 N N . PRO A 1 186 ? 2.338 -25.035 -30.646 1.00 90.19 186 PRO A N 1
ATOM 1456 C CA . PRO A 1 186 ? 1.503 -26.048 -31.295 1.00 90.19 186 PRO A CA 1
ATOM 1457 C C . PRO A 1 186 ? 0.405 -25.422 -32.165 1.00 90.19 186 PRO A C 1
ATOM 1459 O O . PRO A 1 186 ? 0.147 -25.919 -33.261 1.00 90.19 186 PRO A O 1
ATOM 1462 N N . ARG A 1 187 ? -0.174 -24.295 -31.734 1.00 91.38 187 ARG A N 1
ATOM 1463 C CA . ARG A 1 187 ? -1.182 -23.552 -32.498 1.00 91.38 187 ARG A CA 1
ATOM 1464 C C . ARG A 1 187 ? -0.608 -22.999 -33.805 1.00 91.38 187 ARG A C 1
ATOM 1466 O O . ARG A 1 187 ? -1.153 -23.267 -34.871 1.00 91.38 187 ARG A O 1
ATOM 1473 N N . LEU A 1 188 ? 0.541 -22.325 -33.748 1.00 90.88 188 LEU A N 1
ATOM 1474 C CA . LEU A 1 188 ? 1.196 -21.756 -34.932 1.00 90.88 188 LEU A CA 1
ATOM 1475 C C . LEU A 1 188 ? 1.637 -22.824 -35.943 1.00 90.88 188 LEU A C 1
ATOM 1477 O O . LEU A 1 188 ? 1.610 -22.574 -37.148 1.00 90.88 188 LEU A O 1
ATOM 1481 N N . LYS A 1 189 ? 2.019 -24.020 -35.474 1.00 90.62 189 LYS A N 1
ATOM 1482 C CA . LYS A 1 189 ? 2.327 -25.166 -36.348 1.00 90.62 189 LYS A CA 1
ATOM 1483 C C . LYS A 1 189 ? 1.086 -25.720 -37.046 1.00 90.62 189 LYS A C 1
ATOM 1485 O O . LYS A 1 189 ? 1.196 -26.144 -38.192 1.00 90.62 189 LYS A O 1
ATOM 1490 N N . ALA A 1 190 ? -0.060 -25.729 -36.366 1.00 90.88 190 ALA A N 1
ATOM 1491 C CA . ALA A 1 190 ? -1.325 -26.172 -36.944 1.00 90.88 190 ALA A CA 1
ATOM 1492 C C . ALA A 1 190 ? -1.865 -25.164 -37.972 1.00 90.88 190 ALA A C 1
ATOM 1494 O O . ALA A 1 190 ? -2.336 -25.563 -39.032 1.00 90.88 190 ALA A O 1
ATOM 1495 N N . GLU A 1 191 ? -1.750 -23.865 -37.685 1.00 90.12 191 GLU A N 1
ATOM 1496 C CA . GLU A 1 191 ? -2.194 -22.795 -38.586 1.00 90.12 191 GLU A CA 1
ATOM 1497 C C . GLU A 1 191 ? -1.279 -22.641 -39.812 1.00 90.12 191 GLU A C 1
ATOM 1499 O O . GLU A 1 191 ? -1.753 -22.338 -40.905 1.00 90.12 191 GLU A O 1
ATOM 1504 N N . ASN A 1 192 ? 0.032 -22.866 -39.654 1.00 87.50 192 ASN A N 1
ATOM 1505 C CA . ASN A 1 192 ? 1.019 -22.670 -40.717 1.00 87.50 192 ASN A CA 1
ATOM 1506 C C . ASN A 1 192 ? 1.972 -23.874 -40.865 1.00 87.50 192 ASN A C 1
ATOM 1508 O O . ASN A 1 192 ? 3.166 -23.762 -40.563 1.00 87.50 192 ASN A O 1
ATOM 1512 N N . PRO A 1 193 ? 1.491 -25.021 -41.381 1.00 89.12 193 PRO A N 1
ATOM 1513 C CA . PRO A 1 193 ? 2.304 -26.233 -41.521 1.00 89.12 193 PRO A CA 1
ATOM 1514 C C . PRO A 1 193 ? 3.408 -26.118 -42.587 1.00 89.12 193 PRO A C 1
ATOM 1516 O O . PRO A 1 193 ? 4.348 -26.908 -42.595 1.00 89.12 193 PRO A O 1
ATOM 1519 N N . THR A 1 194 ? 3.319 -25.138 -43.492 1.00 92.06 194 THR A N 1
ATOM 1520 C CA . THR A 1 194 ? 4.291 -24.912 -44.577 1.00 92.06 194 THR A CA 1
ATOM 1521 C C . THR A 1 194 ? 5.514 -24.099 -44.144 1.00 92.06 194 THR A C 1
ATOM 1523 O O . THR A 1 194 ? 6.521 -24.080 -44.853 1.00 92.06 194 THR A O 1
ATOM 1526 N N . LEU A 1 195 ? 5.448 -23.413 -42.997 1.00 92.12 195 LEU A N 1
ATOM 1527 C CA . LEU A 1 195 ? 6.512 -22.524 -42.537 1.00 92.12 195 LEU A CA 1
ATOM 1528 C C . LEU A 1 195 ? 7.617 -23.285 -41.802 1.00 92.12 195 LEU A C 1
ATOM 1530 O O . LEU A 1 195 ? 7.386 -24.203 -41.015 1.00 92.12 195 LEU A O 1
ATOM 1534 N N . ARG A 1 196 ? 8.862 -22.841 -42.004 1.00 92.19 196 ARG A N 1
ATOM 1535 C CA . ARG A 1 196 ? 10.021 -23.386 -41.287 1.00 92.19 196 ARG A CA 1
ATOM 1536 C C . ARG A 1 196 ? 9.991 -22.944 -39.820 1.00 92.19 196 ARG A C 1
ATOM 1538 O O . ARG A 1 196 ? 9.592 -21.826 -39.507 1.00 92.19 196 ARG A O 1
ATOM 1545 N N . MET A 1 197 ? 10.533 -23.764 -38.914 1.00 87.38 197 MET A N 1
ATOM 1546 C CA . MET A 1 197 ? 10.579 -23.475 -37.468 1.00 87.38 197 MET A CA 1
ATOM 1547 C C . MET A 1 197 ? 11.163 -22.091 -37.120 1.00 87.38 197 MET A C 1
ATOM 1549 O O . MET A 1 197 ? 10.716 -21.445 -36.178 1.00 87.38 197 MET A O 1
ATOM 1553 N N . SER A 1 198 ? 12.147 -21.607 -37.887 1.00 91.38 198 SER A N 1
ATOM 1554 C CA . SER A 1 198 ? 12.718 -20.266 -37.705 1.00 91.38 198 SER A CA 1
ATOM 1555 C C . SER A 1 198 ? 11.722 -19.144 -38.016 1.00 91.38 198 SER A C 1
ATOM 1557 O O . SER A 1 198 ? 11.709 -18.137 -37.314 1.00 91.38 198 SER A O 1
ATOM 1559 N N . GLN A 1 199 ? 10.874 -19.321 -39.032 1.00 92.31 199 GLN A N 1
ATOM 1560 C CA . GLN A 1 199 ? 9.827 -18.370 -39.417 1.00 92.31 199 GLN A CA 1
ATOM 1561 C C . GLN A 1 199 ? 8.687 -18.380 -38.393 1.00 92.31 199 GLN A C 1
ATOM 1563 O O . GLN A 1 199 ? 8.237 -17.314 -37.981 1.00 92.31 199 GLN A O 1
ATOM 1568 N N . LEU A 1 200 ? 8.299 -19.561 -37.899 1.00 92.31 200 LEU A N 1
ATOM 1569 C CA . LEU A 1 200 ? 7.323 -19.689 -36.810 1.00 92.31 200 LEU A CA 1
ATOM 1570 C C . LEU A 1 200 ? 7.802 -18.971 -35.542 1.00 92.31 200 LEU A C 1
ATOM 1572 O O . LEU A 1 200 ? 7.060 -18.182 -34.971 1.00 92.31 200 LEU A O 1
ATOM 1576 N N . LYS A 1 201 ? 9.078 -19.126 -35.162 1.00 90.88 201 LYS A N 1
ATOM 1577 C CA . LYS A 1 201 ? 9.668 -18.383 -34.033 1.00 90.88 201 LYS A CA 1
ATOM 1578 C C . LYS A 1 201 ? 9.718 -16.868 -34.261 1.00 90.88 201 LYS A C 1
ATOM 1580 O O . LYS A 1 201 ? 9.606 -16.099 -33.309 1.00 90.88 201 LYS A O 1
ATOM 1585 N N . GLN A 1 202 ? 9.882 -16.412 -35.505 1.00 91.88 202 GLN A N 1
ATOM 1586 C CA . GLN A 1 202 ? 9.801 -14.985 -35.839 1.00 91.88 202 GLN A CA 1
ATOM 1587 C C . GLN A 1 202 ? 8.372 -14.442 -35.711 1.00 91.88 202 GLN A C 1
ATOM 1589 O O . GLN A 1 202 ? 8.208 -13.323 -35.226 1.00 91.88 202 GLN A O 1
ATOM 1594 N N . LEU A 1 203 ? 7.357 -15.204 -36.131 1.00 90.69 203 LEU A N 1
ATOM 1595 C CA . LEU A 1 203 ? 5.944 -14.851 -35.945 1.00 90.69 203 LEU A CA 1
ATOM 1596 C C . LEU A 1 203 ? 5.575 -14.838 -34.460 1.00 90.69 203 LEU A C 1
ATOM 1598 O O . LEU A 1 203 ? 5.111 -13.811 -33.972 1.00 90.69 203 LEU A O 1
ATOM 1602 N N . LEU A 1 204 ? 5.943 -15.889 -33.728 1.00 92.38 204 LEU A N 1
ATOM 1603 C CA . LEU A 1 204 ? 5.779 -15.985 -32.279 1.00 92.38 204 LEU A CA 1
ATOM 1604 C C . LEU A 1 204 ? 6.407 -14.783 -31.561 1.00 92.38 204 LEU A C 1
ATOM 1606 O O . LEU A 1 204 ? 5.791 -14.171 -30.697 1.00 92.38 204 LEU A O 1
ATOM 1610 N N . ARG A 1 205 ? 7.625 -14.377 -31.944 1.00 90.06 205 ARG A N 1
ATOM 1611 C CA . ARG A 1 205 ? 8.279 -13.199 -31.354 1.00 90.06 205 ARG A CA 1
ATOM 1612 C C . ARG A 1 205 ? 7.542 -11.895 -31.678 1.00 90.06 205 ARG A C 1
ATOM 1614 O O . ARG A 1 205 ? 7.546 -10.987 -30.854 1.00 90.06 205 ARG A O 1
ATOM 1621 N N . LYS A 1 206 ? 6.918 -11.773 -32.854 1.00 90.62 206 LYS A N 1
ATOM 1622 C CA . LYS A 1 206 ? 6.094 -10.603 -33.212 1.00 90.62 206 LYS A CA 1
ATOM 1623 C C . LYS A 1 206 ? 4.792 -10.562 -32.413 1.00 90.62 206 LYS A C 1
ATOM 1625 O O . LYS A 1 206 ? 4.385 -9.475 -32.012 1.00 90.62 206 LYS A O 1
ATOM 1630 N N . GLU A 1 207 ? 4.164 -11.711 -32.189 1.00 89.19 207 GLU A N 1
ATOM 1631 C CA . GLU A 1 207 ? 2.979 -11.844 -31.335 1.00 89.19 207 GLU A CA 1
ATOM 1632 C C . GLU A 1 207 ? 3.328 -11.557 -29.877 1.00 89.19 207 GLU A C 1
ATOM 1634 O O . GLU A 1 207 ? 2.661 -10.752 -29.236 1.00 89.19 207 GLU A O 1
ATOM 1639 N N . TRP A 1 208 ? 4.457 -12.076 -29.393 1.00 88.81 208 TRP A N 1
ATOM 1640 C CA . TRP A 1 208 ? 4.978 -11.798 -28.058 1.00 88.81 208 TRP A CA 1
ATOM 1641 C C . TRP A 1 208 ? 5.209 -10.304 -27.799 1.00 88.81 208 TRP A C 1
ATOM 1643 O O . TRP A 1 208 ? 4.830 -9.784 -26.756 1.00 88.81 208 TRP A O 1
ATOM 1653 N N . MET A 1 209 ? 5.775 -9.566 -28.761 1.00 85.25 209 MET A N 1
ATOM 1654 C CA . MET A 1 209 ? 5.982 -8.113 -28.624 1.00 85.25 209 MET A CA 1
ATOM 1655 C C . MET A 1 209 ? 4.674 -7.307 -28.556 1.00 85.25 209 MET A C 1
ATOM 1657 O O . MET A 1 209 ? 4.720 -6.135 -28.201 1.00 85.25 209 MET A O 1
ATOM 1661 N N . LYS A 1 210 ? 3.531 -7.909 -28.909 1.00 86.19 210 LYS A N 1
ATOM 1662 C CA . LYS A 1 210 ? 2.192 -7.303 -28.837 1.00 86.19 210 LYS A CA 1
ATOM 1663 C C . LYS A 1 210 ? 1.328 -7.893 -27.719 1.00 86.19 210 LYS A C 1
ATOM 1665 O O . LYS A 1 210 ? 0.274 -7.340 -27.423 1.00 86.19 210 LYS A O 1
ATOM 1670 N N . SER A 1 211 ? 1.743 -9.019 -27.147 1.00 83.25 211 SER A N 1
ATOM 1671 C CA . SER A 1 211 ? 0.976 -9.757 -26.152 1.00 83.25 211 SER A CA 1
ATOM 1672 C C . SER A 1 211 ? 0.955 -9.008 -24.813 1.00 83.25 211 SER A C 1
ATOM 1674 O O . SER A 1 211 ? 1.991 -8.470 -24.411 1.00 83.25 211 SER A O 1
ATOM 1676 N N . PRO A 1 212 ? -0.183 -8.995 -24.091 1.00 78.88 212 PRO A N 1
ATOM 1677 C CA . PRO A 1 212 ? -0.273 -8.409 -22.750 1.00 78.88 212 PRO A CA 1
ATOM 1678 C C . PRO A 1 212 ? 0.583 -9.149 -21.707 1.00 78.88 212 PRO A C 1
ATOM 1680 O O . PRO A 1 212 ? 0.929 -8.579 -20.676 1.00 78.88 212 PRO A O 1
ATOM 1683 N N . GLU A 1 213 ? 0.967 -10.394 -21.996 1.00 78.00 213 GLU A N 1
ATOM 1684 C CA . GLU A 1 213 ? 1.855 -11.217 -21.163 1.00 78.00 213 GLU A CA 1
ATOM 1685 C C . GLU A 1 213 ? 3.313 -10.736 -21.193 1.00 78.00 213 GLU A C 1
ATOM 1687 O O . GLU A 1 213 ? 4.134 -11.140 -20.368 1.00 78.00 213 GLU A O 1
ATOM 1692 N N . ASN A 1 214 ? 3.661 -9.859 -22.139 1.00 82.19 214 ASN A N 1
ATOM 1693 C CA . ASN A 1 214 ? 4.973 -9.246 -22.165 1.00 82.19 214 ASN A CA 1
ATOM 1694 C C . ASN A 1 214 ? 5.018 -8.102 -21.137 1.00 82.19 214 ASN A C 1
ATOM 1696 O O . ASN A 1 214 ? 4.349 -7.082 -21.333 1.00 82.19 214 ASN A O 1
ATOM 1700 N N . PRO A 1 215 ? 5.856 -8.199 -20.086 1.00 75.25 215 PRO A N 1
ATOM 1701 C CA . PRO A 1 215 ? 5.945 -7.169 -19.050 1.00 75.25 215 PRO A CA 1
ATOM 1702 C C . PRO A 1 215 ? 6.377 -5.797 -19.592 1.00 75.25 215 PRO A C 1
ATOM 1704 O O . PRO A 1 215 ? 6.215 -4.797 -18.909 1.00 75.25 215 PRO A O 1
ATOM 1707 N N . MET A 1 216 ? 6.905 -5.733 -20.818 1.00 70.19 216 MET A N 1
ATOM 1708 C CA . MET A 1 216 ? 7.301 -4.496 -21.495 1.00 70.19 216 MET A CA 1
ATOM 1709 C C . MET A 1 216 ? 6.146 -3.813 -22.253 1.00 70.19 216 MET A C 1
ATOM 1711 O O . MET A 1 216 ? 6.252 -2.644 -22.607 1.00 70.19 216 MET A O 1
ATOM 1715 N N . VAL A 1 217 ? 5.050 -4.529 -22.529 1.00 67.94 217 VAL A N 1
ATOM 1716 C CA . VAL A 1 217 ? 3.866 -3.997 -23.235 1.00 67.94 217 VAL A CA 1
ATOM 1717 C C . VAL A 1 217 ? 2.904 -3.300 -22.272 1.00 67.94 217 VAL A C 1
ATOM 1719 O O . VAL A 1 217 ? 2.125 -2.452 -22.701 1.00 67.94 217 VAL A O 1
ATOM 1722 N N . GLN A 1 218 ? 3.008 -3.574 -20.968 1.00 60.69 218 GLN A N 1
ATOM 1723 C CA . GLN A 1 218 ? 2.205 -2.904 -19.939 1.00 60.69 218 GLN A CA 1
ATOM 1724 C C . GLN A 1 218 ? 2.415 -1.374 -19.939 1.00 60.69 218 GLN A C 1
ATOM 1726 O O . GLN A 1 218 ? 1.473 -0.631 -19.679 1.00 60.69 218 GLN A O 1
ATOM 1731 N N . ASP A 1 219 ? 3.582 -0.897 -20.388 1.00 56.00 219 ASP A N 1
ATOM 1732 C CA . ASP A 1 219 ? 3.890 0.533 -20.551 1.00 56.00 219 ASP A CA 1
ATOM 1733 C C . ASP A 1 219 ? 3.348 1.146 -21.869 1.00 56.00 219 ASP A C 1
ATOM 1735 O O . ASP A 1 219 ? 3.322 2.365 -22.047 1.00 56.00 219 ASP A O 1
ATOM 1739 N N . VAL A 1 220 ? 2.909 0.320 -22.828 1.00 54.06 220 VAL A N 1
ATOM 1740 C CA . VAL A 1 220 ? 2.598 0.720 -24.220 1.00 54.06 220 VAL A CA 1
ATOM 1741 C C . VAL A 1 220 ? 1.118 1.094 -24.413 1.00 54.06 220 VAL A C 1
ATOM 1743 O O . VAL A 1 220 ? 0.748 1.677 -25.435 1.00 54.06 220 VAL A O 1
ATOM 1746 N N . ALA A 1 221 ? 0.255 0.863 -23.419 1.00 48.66 221 ALA A N 1
ATOM 1747 C CA . ALA A 1 221 ? -1.172 1.207 -23.485 1.00 48.66 221 ALA A CA 1
ATOM 1748 C C . ALA A 1 221 ? -1.457 2.723 -23.660 1.00 48.66 221 ALA A C 1
ATOM 1750 O O . ALA A 1 221 ? -2.565 3.103 -24.032 1.00 48.66 221 ALA A O 1
ATOM 1751 N N . LEU A 1 222 ? -0.457 3.597 -23.471 1.00 52.84 222 LEU A N 1
ATOM 1752 C CA . LEU A 1 222 ? -0.549 5.057 -23.653 1.00 52.84 222 LEU A CA 1
ATOM 1753 C C . LEU A 1 222 ? -0.094 5.570 -25.036 1.00 52.84 222 LEU A C 1
ATOM 1755 O O . LEU A 1 222 ? -0.207 6.763 -25.327 1.00 52.84 222 LEU A O 1
ATOM 1759 N N . VAL A 1 223 ? 0.362 4.691 -25.935 1.00 56.41 223 VAL A N 1
ATOM 1760 C CA . VAL A 1 223 ? 0.812 5.078 -27.285 1.00 56.41 223 VAL A CA 1
ATOM 1761 C C . VAL A 1 223 ? -0.263 5.718 -28.193 1.00 56.41 223 VAL A C 1
ATOM 1763 O O . VAL A 1 223 ? 0.113 6.601 -28.975 1.00 56.41 223 VAL A O 1
ATOM 1766 N N . PRO A 1 224 ? -1.578 5.396 -28.135 1.00 60.31 224 PRO A N 1
ATOM 1767 C CA . PRO A 1 224 ? -2.521 5.968 -29.101 1.00 60.31 224 PRO A CA 1
ATOM 1768 C C . PRO A 1 224 ? -2.721 7.486 -28.938 1.00 60.31 224 PRO A C 1
ATOM 1770 O O . PRO A 1 224 ? -2.895 8.183 -29.938 1.00 60.31 224 PRO A O 1
ATOM 1773 N N . LEU A 1 225 ? -2.613 8.031 -27.721 1.00 61.31 225 LEU A N 1
ATOM 1774 C CA . LEU A 1 225 ? -2.783 9.470 -27.467 1.00 61.31 225 LEU A CA 1
ATOM 1775 C C . LEU A 1 225 ? -1.595 10.303 -27.974 1.00 61.31 225 LEU A C 1
ATOM 1777 O O . LEU A 1 225 ? -1.789 11.358 -28.581 1.00 61.31 225 LEU A O 1
ATOM 1781 N N . GLY A 1 226 ? -0.366 9.808 -27.802 1.00 63.25 226 GLY A N 1
ATOM 1782 C CA . GLY A 1 226 ? 0.838 10.479 -28.305 1.00 63.25 226 GLY A CA 1
ATOM 1783 C C . GLY A 1 226 ? 0.913 10.499 -29.834 1.00 63.25 226 GLY A C 1
ATOM 1784 O O . GLY A 1 226 ? 1.293 11.509 -30.428 1.00 63.25 226 GLY A O 1
ATOM 1785 N N . LEU A 1 227 ? 0.487 9.414 -30.491 1.00 68.38 227 LEU A N 1
ATOM 1786 C CA . LEU A 1 227 ? 0.485 9.321 -31.953 1.00 68.38 227 LEU A CA 1
ATOM 1787 C C . LEU A 1 227 ? -0.594 10.212 -32.592 1.00 68.38 227 LEU A C 1
ATOM 1789 O O . LEU A 1 227 ? -0.362 10.792 -33.656 1.00 68.38 227 LEU A O 1
ATOM 1793 N N . LEU A 1 228 ? -1.747 10.364 -31.930 1.00 70.88 228 LEU A N 1
ATOM 1794 C CA . LEU A 1 228 ? -2.803 11.293 -32.339 1.00 70.88 228 LEU A CA 1
ATOM 1795 C C . LEU A 1 228 ? -2.360 12.753 -32.188 1.00 70.88 228 LEU A C 1
ATOM 1797 O O . LEU A 1 228 ? -2.533 13.526 -33.126 1.00 70.88 228 LEU A O 1
ATOM 1801 N N . LEU A 1 229 ? -1.709 13.119 -31.079 1.00 74.56 229 LEU A N 1
ATOM 1802 C CA . LEU A 1 229 ? -1.171 14.471 -30.887 1.00 74.56 229 LEU A CA 1
ATOM 1803 C C . LEU A 1 229 ? -0.048 14.792 -31.889 1.00 74.56 229 LEU A C 1
ATOM 1805 O O . LEU A 1 229 ? -0.009 15.881 -32.467 1.00 74.56 229 LEU A O 1
ATOM 1809 N N . TRP A 1 230 ? 0.838 13.830 -32.157 1.00 81.50 230 TRP A N 1
ATOM 1810 C CA . TRP A 1 230 ? 1.906 13.990 -33.143 1.00 81.50 230 TRP A CA 1
ATOM 1811 C C . TRP A 1 230 ? 1.361 14.165 -34.569 1.00 81.50 230 TRP A C 1
ATOM 1813 O O . TRP A 1 230 ? 1.828 15.040 -35.300 1.00 81.50 230 TRP A O 1
ATOM 1823 N N . ARG A 1 231 ? 0.329 13.399 -34.954 1.00 78.31 231 ARG A N 1
ATOM 1824 C CA . ARG A 1 231 ? -0.343 13.547 -36.259 1.00 78.31 231 ARG A CA 1
ATOM 1825 C C . ARG A 1 231 ? -1.172 14.828 -36.365 1.00 78.31 231 ARG A C 1
ATOM 1827 O O . ARG A 1 231 ? -1.186 15.417 -37.440 1.00 78.31 231 ARG A O 1
ATOM 1834 N N . ALA A 1 232 ? -1.847 15.250 -35.296 1.00 77.69 232 ALA A N 1
ATOM 1835 C CA . ALA A 1 232 ? -2.761 16.392 -35.325 1.00 77.69 232 ALA A CA 1
ATOM 1836 C C . ALA A 1 232 ? -2.055 17.750 -35.197 1.00 77.69 232 ALA A C 1
ATOM 1838 O O . ALA A 1 232 ? -2.511 18.722 -35.788 1.00 77.69 232 ALA A O 1
ATOM 1839 N N . VAL A 1 233 ? -0.953 17.830 -34.442 1.00 77.06 233 VAL A N 1
ATOM 1840 C CA . VAL A 1 233 ? -0.323 19.118 -34.096 1.00 77.06 233 VAL A CA 1
ATOM 1841 C C . VAL A 1 233 ? 1.097 19.224 -34.637 1.00 77.06 233 VAL A C 1
ATOM 1843 O O . VAL A 1 233 ? 1.452 20.209 -35.278 1.00 77.06 233 VAL A O 1
ATOM 1846 N N . ILE A 1 234 ? 1.922 18.200 -34.417 1.00 79.56 234 ILE A N 1
ATOM 1847 C CA . ILE A 1 234 ? 3.359 18.292 -34.707 1.00 79.56 234 ILE A CA 1
ATOM 1848 C C . ILE A 1 234 ? 3.629 18.130 -36.207 1.00 79.56 234 ILE A C 1
ATOM 1850 O O . ILE A 1 234 ? 4.434 18.867 -36.774 1.00 79.56 234 ILE A O 1
ATOM 1854 N N . LYS A 1 235 ? 2.939 17.204 -36.879 1.00 82.44 235 LYS A N 1
ATOM 1855 C CA . LYS A 1 235 ? 3.148 16.949 -38.306 1.00 82.44 235 LYS A CA 1
ATOM 1856 C C . LYS A 1 235 ? 2.748 18.134 -39.212 1.00 82.44 235 LYS A C 1
ATOM 1858 O O . LYS A 1 235 ? 3.587 18.521 -40.024 1.00 82.44 235 LYS A O 1
ATOM 1863 N N . PRO A 1 236 ? 1.578 18.783 -39.041 1.00 82.00 236 PRO A N 1
ATOM 1864 C CA . PRO A 1 236 ? 1.232 19.984 -39.805 1.00 82.00 236 PRO A CA 1
ATOM 1865 C C . PRO A 1 236 ? 2.190 21.154 -39.552 1.00 82.00 236 PRO A C 1
ATOM 1867 O O . PRO A 1 236 ? 2.510 21.893 -40.477 1.00 82.00 236 PRO A O 1
ATOM 1870 N N . LEU A 1 237 ? 2.701 21.299 -38.325 1.00 82.06 237 LEU A N 1
ATOM 1871 C CA . LEU A 1 237 ? 3.641 22.363 -37.965 1.00 82.06 237 LEU A CA 1
ATOM 1872 C C . LEU A 1 237 ? 5.026 22.163 -38.601 1.00 82.06 237 LEU A C 1
ATOM 1874 O O . LEU A 1 237 ? 5.634 23.113 -39.091 1.00 82.06 237 LEU A O 1
ATOM 1878 N N . VAL A 1 238 ? 5.520 20.922 -38.633 1.00 84.44 238 VAL A N 1
ATOM 1879 C CA . VAL A 1 238 ? 6.780 20.574 -39.310 1.00 84.44 238 VAL A CA 1
ATOM 1880 C C . VAL A 1 238 ? 6.652 20.727 -40.825 1.00 84.44 238 VAL A C 1
ATOM 1882 O O . VAL A 1 238 ? 7.580 21.224 -41.466 1.00 84.44 238 VAL A O 1
ATOM 1885 N N . ASP A 1 239 ? 5.514 20.333 -41.397 1.00 82.62 239 ASP A N 1
ATOM 1886 C CA . ASP A 1 239 ? 5.254 20.474 -42.830 1.00 82.62 239 ASP A CA 1
ATOM 1887 C C . ASP A 1 239 ? 5.078 21.967 -43.216 1.00 82.62 239 ASP A C 1
ATOM 1889 O O . ASP A 1 239 ? 5.622 22.394 -44.234 1.00 82.62 239 ASP A O 1
ATOM 1893 N N . TRP A 1 240 ? 4.477 22.802 -42.351 1.00 82.56 240 TRP A N 1
ATOM 1894 C CA . TRP A 1 240 ? 4.442 24.270 -42.497 1.00 82.56 240 TRP A CA 1
ATOM 1895 C C . TRP A 1 240 ? 5.840 24.900 -42.444 1.00 82.56 240 TRP A C 1
ATOM 1897 O O . TRP A 1 240 ? 6.191 25.710 -43.298 1.00 82.56 240 TRP A O 1
ATOM 1907 N N . PHE A 1 241 ? 6.684 24.485 -41.496 1.00 78.81 241 PHE A N 1
ATOM 1908 C CA . PHE A 1 241 ? 8.045 25.014 -41.369 1.00 78.81 241 PHE A CA 1
ATOM 1909 C C . PHE A 1 241 ? 8.949 24.612 -42.547 1.00 78.81 241 PHE A C 1
ATOM 1911 O O . PHE A 1 241 ? 9.841 25.362 -42.948 1.00 78.81 241 PHE A O 1
ATOM 1918 N N . LYS A 1 242 ? 8.712 23.434 -43.140 1.00 75.50 242 LYS A N 1
ATOM 1919 C CA . LYS A 1 242 ? 9.377 23.014 -44.383 1.00 75.50 242 LYS A CA 1
ATOM 1920 C C . LYS A 1 242 ? 8.856 23.766 -45.610 1.00 75.50 242 LYS A C 1
ATOM 1922 O O . LYS A 1 242 ? 9.662 24.068 -46.485 1.00 75.50 242 LYS A O 1
ATOM 1927 N N . GLY A 1 243 ? 7.565 24.101 -45.657 1.00 71.06 243 GLY A N 1
ATOM 1928 C CA . GLY A 1 243 ? 6.984 24.975 -46.684 1.00 71.06 243 GLY A CA 1
ATOM 1929 C C . GLY A 1 243 ? 7.551 26.396 -46.630 1.00 71.06 243 GLY A C 1
ATOM 1930 O O . GLY A 1 243 ? 8.058 26.891 -47.629 1.00 71.06 243 GLY A O 1
ATOM 1931 N N . ALA A 1 244 ? 7.620 26.991 -45.436 1.00 60.34 244 ALA A N 1
ATOM 1932 C CA . ALA A 1 244 ? 8.125 28.350 -45.219 1.00 60.34 244 ALA A CA 1
ATOM 1933 C C . ALA A 1 244 ? 9.613 28.543 -45.583 1.00 60.34 244 ALA A C 1
ATOM 1935 O O . ALA A 1 244 ? 10.060 29.661 -45.831 1.00 60.34 244 ALA A O 1
ATOM 1936 N N . LYS A 1 245 ? 10.403 27.460 -45.629 1.00 57.66 245 LYS A N 1
ATOM 1937 C CA . LYS A 1 245 ? 11.796 27.501 -46.105 1.00 57.66 245 LYS A CA 1
ATOM 1938 C C . LYS A 1 245 ? 11.917 27.548 -47.630 1.00 57.66 245 LYS A C 1
ATOM 1940 O O . LYS A 1 245 ? 12.961 27.970 -48.113 1.00 57.66 245 LYS A O 1
ATOM 1945 N N . LYS A 1 246 ? 10.891 27.105 -48.361 1.00 55.28 246 LYS A N 1
ATOM 1946 C CA . LYS A 1 246 ? 10.890 27.032 -49.827 1.00 55.28 246 LYS A CA 1
ATOM 1947 C C . LYS A 1 246 ? 10.512 28.369 -50.469 1.00 55.28 246 LYS A C 1
ATOM 1949 O O . LYS A 1 246 ? 11.082 28.721 -51.493 1.00 55.28 246 LYS A O 1
ATOM 1954 N N . ASP A 1 247 ? 9.648 29.141 -49.814 1.00 54.78 247 ASP A N 1
ATOM 1955 C CA . ASP A 1 247 ? 9.206 30.451 -50.314 1.00 54.78 247 ASP A CA 1
ATOM 1956 C C . ASP A 1 247 ? 10.294 31.530 -50.168 1.00 54.78 247 ASP A C 1
ATOM 1958 O O . ASP A 1 247 ? 10.400 32.439 -50.984 1.00 54.78 247 ASP A O 1
ATOM 1962 N N . LYS A 1 248 ? 11.189 31.380 -49.183 1.00 53.34 248 LYS A N 1
ATOM 1963 C CA . LYS A 1 248 ? 12.279 32.333 -48.923 1.00 53.34 248 LYS A CA 1
ATOM 1964 C C . LYS A 1 248 ? 13.449 32.242 -49.908 1.00 53.34 248 LYS A C 1
ATOM 1966 O O . LYS A 1 248 ? 14.348 33.060 -49.844 1.00 53.34 248 LYS A O 1
ATOM 1971 N N . THR A 1 249 ? 13.472 31.237 -50.785 1.00 51.91 249 THR A N 1
ATOM 1972 C CA . THR A 1 249 ? 14.533 31.077 -51.799 1.00 51.91 249 THR A CA 1
ATOM 1973 C C . THR A 1 249 ? 14.129 31.636 -53.166 1.00 51.91 249 THR A C 1
ATOM 1975 O O . THR A 1 249 ? 14.940 31.603 -54.079 1.00 51.91 249 THR A O 1
ATOM 1978 N N . GLN A 1 250 ? 12.892 32.125 -53.330 1.00 46.91 250 GLN A N 1
ATOM 1979 C CA . GLN A 1 250 ? 12.377 32.587 -54.626 1.00 46.91 250 GLN A CA 1
ATOM 1980 C C . GLN A 1 250 ? 12.273 34.121 -54.743 1.00 46.91 250 GLN A C 1
ATOM 1982 O O . GLN A 1 250 ? 12.130 34.631 -55.852 1.00 46.91 250 GLN A O 1
ATOM 1987 N N . GLU A 1 251 ? 12.374 34.867 -53.636 1.00 51.06 251 GLU A N 1
ATOM 1988 C CA . GLU A 1 251 ? 12.342 36.342 -53.651 1.00 51.06 251 GLU A CA 1
ATOM 1989 C C . GLU A 1 251 ? 13.724 37.000 -53.825 1.00 51.06 251 GLU A C 1
ATOM 1991 O O . GLU A 1 251 ? 13.788 38.163 -54.221 1.00 51.06 251 GLU A O 1
ATOM 1996 N N . ASP A 1 252 ? 14.827 36.268 -53.632 1.00 49.75 252 ASP A N 1
ATOM 1997 C CA . ASP A 1 252 ? 16.183 36.843 -53.668 1.00 49.75 252 ASP A CA 1
ATOM 1998 C C . ASP A 1 252 ? 16.806 36.925 -55.085 1.00 49.75 252 ASP A C 1
ATOM 2000 O O . ASP A 1 252 ? 17.865 37.526 -55.255 1.00 49.75 252 ASP A O 1
ATOM 2004 N N . ASP A 1 253 ? 16.141 36.407 -56.127 1.00 50.66 253 ASP A N 1
ATOM 2005 C CA . ASP A 1 253 ? 16.670 36.378 -57.508 1.00 50.66 253 ASP A CA 1
ATOM 2006 C C . ASP A 1 253 ? 16.219 37.560 -58.398 1.00 50.66 253 ASP A C 1
ATOM 2008 O O . ASP A 1 253 ? 16.480 37.573 -59.604 1.00 50.66 253 ASP A O 1
ATOM 2012 N N . LYS A 1 254 ? 15.532 38.581 -57.856 1.00 50.84 254 LYS A N 1
ATOM 2013 C CA . LYS A 1 254 ? 14.980 39.672 -58.685 1.00 50.84 254 LYS A CA 1
ATOM 2014 C C . LYS A 1 254 ? 15.118 41.078 -58.094 1.00 50.84 254 LYS A C 1
ATOM 2016 O O . LYS A 1 254 ? 14.130 41.792 -57.977 1.00 50.84 254 LYS A O 1
ATOM 2021 N N . ALA A 1 255 ? 16.340 41.519 -57.802 1.00 42.47 255 ALA A N 1
ATOM 2022 C CA . ALA A 1 255 ? 16.653 42.952 -57.718 1.00 42.47 255 ALA A CA 1
ATOM 2023 C C . ALA A 1 255 ? 18.159 43.213 -57.888 1.00 42.47 255 ALA A C 1
ATOM 2025 O O . ALA A 1 255 ? 18.913 43.258 -56.922 1.00 42.47 255 ALA A O 1
ATOM 2026 N N . GLY A 1 256 ? 18.600 43.415 -59.129 1.00 42.84 256 GLY A N 1
ATOM 2027 C CA . GLY A 1 256 ? 19.913 43.977 -59.426 1.00 42.84 256 GLY A CA 1
ATOM 2028 C C . GLY A 1 256 ? 19.772 45.181 -60.346 1.00 42.84 256 GLY A C 1
ATOM 2029 O O . GLY A 1 256 ? 19.482 44.979 -61.517 1.00 42.84 256 GLY A O 1
ATOM 2030 N N . GLU A 1 257 ? 20.015 46.400 -59.844 1.00 35.75 257 GLU A N 1
ATOM 2031 C CA . GLU A 1 257 ? 20.416 47.545 -60.680 1.00 35.75 257 GLU A CA 1
ATOM 2032 C C . GLU A 1 257 ? 21.133 48.669 -59.881 1.00 35.75 257 GLU A C 1
ATOM 2034 O O . GLU A 1 257 ? 20.534 49.373 -59.077 1.00 35.75 257 GLU A O 1
ATOM 2039 N N . LYS A 1 258 ? 22.457 48.763 -60.106 1.00 41.56 258 LYS A N 1
ATOM 2040 C CA . LYS A 1 258 ? 23.391 49.923 -60.176 1.00 41.56 258 LYS A CA 1
ATOM 2041 C C . LYS A 1 258 ? 23.093 51.274 -59.472 1.00 41.56 258 LYS A C 1
ATOM 2043 O O . LYS A 1 258 ? 22.183 51.977 -59.890 1.00 41.56 258 LYS A O 1
ATOM 2048 N N . THR A 1 259 ? 24.040 51.772 -58.642 1.00 36.88 259 THR A N 1
ATOM 2049 C CA . THR A 1 259 ? 24.985 52.928 -58.879 1.00 36.88 259 THR A CA 1
ATOM 2050 C C . THR A 1 259 ? 25.740 53.413 -57.594 1.00 36.88 259 THR A C 1
ATOM 2052 O O . THR A 1 259 ? 25.349 52.998 -56.509 1.00 36.88 259 THR A O 1
ATOM 2055 N N . PRO A 1 260 ? 26.876 54.166 -57.700 1.00 49.00 260 PRO A N 1
ATOM 2056 C CA . PRO A 1 260 ? 28.077 54.081 -56.824 1.00 49.00 260 PRO A CA 1
ATOM 2057 C C . PRO A 1 260 ? 28.257 55.249 -55.788 1.00 49.00 260 PRO A C 1
ATOM 2059 O O . PRO A 1 260 ? 27.356 56.078 -55.676 1.00 49.00 260 PRO A O 1
ATOM 2062 N N . PRO A 1 261 ? 29.365 55.311 -54.993 1.00 54.84 261 PRO A N 1
ATOM 2063 C CA . PRO A 1 261 ? 29.414 55.918 -53.648 1.00 54.84 261 PRO A CA 1
ATOM 2064 C C . PRO A 1 261 ? 30.039 57.330 -53.593 1.00 54.84 261 PRO A C 1
ATOM 2066 O O . PRO A 1 261 ? 30.613 57.787 -54.583 1.00 54.84 261 PRO A O 1
ATOM 2069 N N . PRO A 1 262 ? 30.029 57.972 -52.407 1.00 48.00 262 PRO A N 1
ATOM 2070 C CA . PRO A 1 262 ? 31.140 58.847 -52.035 1.00 48.00 262 PRO A CA 1
ATOM 2071 C C . PRO A 1 262 ? 31.786 58.569 -50.662 1.00 48.00 262 PRO A C 1
ATOM 2073 O O . PRO A 1 262 ? 31.252 57.888 -49.788 1.00 48.00 262 PRO A O 1
ATOM 2076 N N . ASP A 1 263 ? 32.978 59.150 -50.577 1.00 34.25 263 ASP A N 1
ATOM 2077 C CA . ASP A 1 263 ? 34.140 58.998 -49.706 1.00 34.25 263 ASP A CA 1
ATOM 2078 C C . ASP A 1 263 ? 34.076 59.463 -48.232 1.00 34.25 263 ASP A C 1
ATOM 2080 O O . ASP A 1 263 ? 33.503 60.495 -47.896 1.00 34.25 263 ASP A O 1
ATOM 2084 N N . SER A 1 264 ? 34.941 58.799 -47.448 1.00 33.62 264 SER A N 1
ATOM 2085 C CA . SER A 1 264 ? 35.934 59.346 -46.489 1.00 33.62 264 SER A CA 1
ATOM 2086 C C . SER A 1 264 ? 35.579 59.866 -45.082 1.00 33.62 264 SER A C 1
ATOM 2088 O O . SER A 1 264 ? 34.588 60.552 -44.853 1.00 33.62 264 SER A O 1
ATOM 2090 N N . SER A 1 265 ? 36.572 59.638 -44.201 1.00 34.88 265 SER A N 1
ATOM 2091 C CA . SER A 1 265 ? 36.845 60.172 -42.847 1.00 34.88 265 SER A CA 1
ATOM 2092 C C . SER A 1 265 ? 36.001 59.600 -41.696 1.00 34.88 265 SER A C 1
ATOM 2094 O O . SER A 1 265 ? 34.803 59.404 -41.830 1.00 34.88 265 SER A O 1
ATOM 2096 N N . ASP A 1 266 ? 36.510 59.301 -40.500 1.00 31.67 266 ASP A N 1
ATOM 2097 C CA . ASP A 1 266 ? 37.864 59.250 -39.949 1.00 31.67 266 ASP A CA 1
ATOM 2098 C C . ASP A 1 266 ? 37.795 58.535 -38.579 1.00 31.67 266 ASP A C 1
ATOM 2100 O O . ASP A 1 266 ? 36.797 58.604 -37.866 1.00 31.67 266 ASP A O 1
ATOM 2104 N N . THR A 1 267 ? 38.898 57.870 -38.233 1.00 37.69 267 THR A N 1
ATOM 2105 C CA . THR A 1 267 ? 39.472 57.638 -36.890 1.00 37.69 267 THR A CA 1
ATOM 2106 C C . THR A 1 267 ? 38.645 57.038 -35.734 1.00 37.69 267 THR A C 1
ATOM 2108 O O . THR A 1 267 ? 37.811 57.659 -35.083 1.00 37.69 267 THR A O 1
ATOM 2111 N N . THR A 1 268 ? 39.082 55.830 -35.377 1.00 31.81 268 THR A N 1
ATOM 2112 C CA . THR A 1 268 ? 39.226 55.241 -34.034 1.00 31.81 268 THR A CA 1
ATOM 2113 C C . THR A 1 268 ? 39.652 56.215 -32.921 1.00 31.81 268 THR A C 1
ATOM 2115 O O . THR A 1 268 ? 40.520 57.053 -33.161 1.00 31.81 268 THR A O 1
ATOM 2118 N N . THR A 1 269 ? 39.204 55.970 -31.673 1.00 33.72 269 THR A N 1
ATOM 2119 C CA . THR A 1 269 ? 40.047 55.618 -30.485 1.00 33.72 269 THR A CA 1
ATOM 2120 C C . THR A 1 269 ? 39.368 55.976 -29.139 1.00 33.72 269 THR A C 1
ATOM 2122 O O . THR A 1 269 ? 39.351 57.120 -28.715 1.00 33.72 269 THR A O 1
ATOM 2125 N N . THR A 1 270 ? 38.816 54.937 -28.495 1.00 30.33 270 THR A N 1
ATOM 2126 C CA . THR A 1 270 ? 38.916 54.529 -27.067 1.00 30.33 270 THR A CA 1
ATOM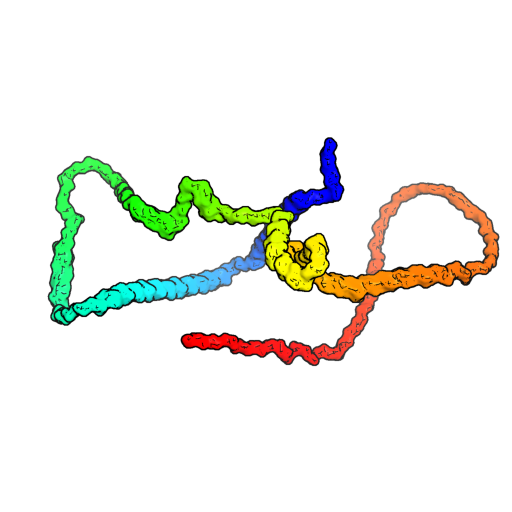 2127 C C . THR A 1 270 ? 38.613 55.454 -25.865 1.00 30.33 270 THR A C 1
ATOM 2129 O O . THR A 1 270 ? 39.215 56.508 -25.719 1.00 30.33 270 THR A O 1
ATOM 2132 N N . VAL A 1 271 ? 37.934 54.827 -24.872 1.00 31.19 271 VAL A N 1
ATOM 2133 C CA . VAL A 1 271 ? 38.211 54.865 -23.403 1.00 31.19 271 VAL A CA 1
ATOM 2134 C C . VAL A 1 271 ? 37.708 56.150 -22.698 1.00 31.19 271 VAL A C 1
ATOM 2136 O O . VAL A 1 271 ? 38.023 57.253 -23.098 1.00 31.19 271 VAL A O 1
ATOM 2139 N N . THR A 1 272 ? 36.856 56.153 -21.659 1.00 31.12 272 THR A N 1
ATOM 2140 C CA . THR A 1 272 ? 36.922 55.467 -20.351 1.00 31.12 272 THR A CA 1
ATOM 2141 C C . THR A 1 272 ? 35.677 55.820 -19.506 1.00 31.12 272 THR A C 1
ATOM 2143 O O . THR A 1 272 ? 35.135 56.907 -19.653 1.00 31.12 272 THR A O 1
ATOM 2146 N N . SER A 1 273 ? 35.390 54.985 -18.501 1.00 29.09 273 SER A N 1
ATOM 2147 C CA . SER A 1 273 ? 34.894 55.356 -17.157 1.00 29.09 273 SER A CA 1
ATOM 2148 C C . SER A 1 273 ? 33.445 55.840 -16.944 1.00 29.09 273 SER A C 1
ATOM 2150 O O . SER A 1 273 ? 33.061 56.956 -17.272 1.00 29.09 273 SER A O 1
ATOM 2152 N N . SER A 1 274 ? 32.703 54.974 -16.246 1.00 35.66 274 SER A N 1
ATOM 2153 C CA . SER A 1 274 ? 31.883 55.236 -15.053 1.00 35.66 274 SER A CA 1
ATOM 2154 C C . SER A 1 274 ? 31.148 56.573 -14.912 1.00 35.66 274 SER A C 1
ATOM 2156 O O . SER A 1 274 ? 31.741 57.589 -14.547 1.00 35.66 274 SER A O 1
ATOM 2158 N N . LYS A 1 275 ? 29.811 56.507 -14.949 1.00 33.62 275 LYS A N 1
ATOM 2159 C CA . LYS A 1 275 ? 28.981 57.212 -13.964 1.00 33.62 275 LYS A CA 1
ATOM 2160 C C . LYS A 1 275 ? 27.601 56.576 -13.819 1.00 33.62 275 LYS A C 1
ATOM 2162 O O . LYS A 1 275 ? 26.828 56.474 -14.763 1.00 33.62 275 LYS A O 1
ATOM 2167 N N . GLU A 1 276 ? 27.363 56.142 -12.597 1.00 41.16 276 GLU A N 1
ATOM 2168 C CA . GLU A 1 276 ? 26.099 55.776 -11.981 1.00 41.16 276 GLU A CA 1
ATOM 2169 C C . GLU A 1 276 ? 25.196 57.012 -11.881 1.00 41.16 276 GLU A C 1
ATOM 2171 O O . GLU A 1 276 ? 25.630 58.022 -11.328 1.00 41.16 276 GLU A O 1
ATOM 2176 N N . VAL A 1 277 ? 23.976 56.941 -12.425 1.00 35.38 277 VAL A N 1
ATOM 2177 C CA . VAL A 1 277 ? 22.834 57.792 -12.052 1.00 35.38 277 VAL A CA 1
ATOM 2178 C C . VAL A 1 277 ? 21.554 56.977 -12.266 1.00 35.38 277 VAL A C 1
ATOM 2180 O O . VAL A 1 277 ? 21.256 56.539 -13.378 1.00 35.38 277 VAL A O 1
ATOM 2183 N N . ASP A 1 278 ? 20.839 56.753 -11.166 1.00 39.62 278 ASP A N 1
ATOM 2184 C CA . ASP A 1 278 ? 19.441 56.341 -11.111 1.00 39.62 278 ASP A CA 1
ATOM 2185 C C . ASP A 1 278 ? 18.564 57.180 -12.045 1.00 39.62 278 ASP A C 1
ATOM 2187 O O . ASP A 1 278 ? 18.602 58.400 -11.971 1.00 39.62 278 ASP A O 1
ATOM 2191 N N . ASP A 1 279 ? 17.677 56.545 -12.814 1.00 35.91 279 ASP A N 1
ATOM 2192 C CA . ASP A 1 279 ? 16.347 57.124 -13.004 1.00 35.91 279 ASP A CA 1
ATOM 2193 C C . ASP A 1 279 ? 15.312 56.063 -13.390 1.00 35.91 279 ASP A C 1
ATOM 2195 O O . ASP A 1 279 ? 15.316 55.439 -14.454 1.00 35.91 279 ASP A O 1
ATOM 2199 N N . LYS A 1 280 ? 14.379 55.865 -12.459 1.00 40.53 280 LYS A N 1
ATOM 2200 C CA . LYS A 1 280 ? 13.083 55.232 -12.697 1.00 40.53 280 LYS A CA 1
ATOM 2201 C C . LYS A 1 280 ? 12.365 56.049 -13.775 1.00 40.53 280 LYS A C 1
ATOM 2203 O O . LYS A 1 280 ? 12.384 57.265 -13.679 1.00 40.53 280 LYS A O 1
ATOM 2208 N N . GLN A 1 281 ? 11.652 55.399 -14.704 1.00 36.12 281 GLN A N 1
ATOM 2209 C CA . GLN A 1 281 ? 10.240 55.672 -15.055 1.00 36.12 281 GLN A CA 1
ATOM 2210 C C . GLN A 1 281 ? 9.809 54.959 -16.360 1.00 36.12 281 GLN A C 1
ATOM 2212 O O . GLN A 1 281 ? 10.406 55.104 -17.422 1.00 36.12 281 GLN A O 1
ATOM 2217 N N . SER A 1 282 ? 8.655 54.284 -16.275 1.00 33.47 282 SER A N 1
ATOM 2218 C CA . SER A 1 282 ? 7.724 53.916 -17.363 1.00 33.47 282 SER A CA 1
ATOM 2219 C C . SER A 1 282 ? 7.931 52.609 -18.163 1.00 33.47 282 SER A C 1
ATOM 2221 O O . SER A 1 282 ? 8.223 52.587 -19.357 1.00 33.47 282 SER A O 1
ATOM 2223 N N . LEU A 1 283 ? 7.563 51.477 -17.549 1.00 36.84 283 LEU A N 1
ATOM 2224 C CA . LEU A 1 283 ? 7.108 50.297 -18.296 1.00 36.84 283 LEU A CA 1
ATOM 2225 C C . LEU A 1 283 ? 5.715 50.569 -18.893 1.00 36.84 283 LEU A C 1
ATOM 2227 O O . LEU A 1 283 ? 4.689 50.464 -18.221 1.00 36.84 283 LEU A O 1
ATOM 2231 N N . ARG A 1 284 ? 5.671 50.912 -20.185 1.00 40.97 284 ARG A N 1
ATOM 2232 C CA . ARG A 1 284 ? 4.435 50.903 -20.981 1.00 40.97 284 ARG A CA 1
ATOM 2233 C C . ARG A 1 284 ? 3.947 49.458 -21.149 1.00 40.97 284 ARG A C 1
ATOM 2235 O O . ARG A 1 284 ? 4.420 48.731 -22.020 1.00 40.97 284 ARG A O 1
ATOM 2242 N N . LEU A 1 285 ? 2.960 49.062 -20.345 1.00 40.28 285 LEU A N 1
ATOM 2243 C CA . LEU A 1 285 ? 2.158 47.853 -20.551 1.00 40.28 285 LEU A CA 1
ATOM 2244 C C . LEU A 1 285 ? 1.432 47.942 -21.904 1.00 40.28 285 LEU A C 1
ATOM 2246 O O . LEU A 1 285 ? 0.431 48.649 -22.046 1.00 40.28 285 LEU A O 1
ATOM 2250 N N . ARG A 1 286 ? 1.920 47.215 -22.916 1.00 42.97 286 ARG A N 1
ATOM 2251 C CA . ARG A 1 286 ? 1.159 46.989 -24.151 1.00 42.97 286 ARG A CA 1
ATOM 2252 C C . ARG A 1 286 ? 0.013 46.026 -23.837 1.00 42.97 286 ARG A C 1
ATOM 2254 O O . ARG A 1 286 ? 0.224 44.868 -23.497 1.00 42.97 286 ARG A O 1
ATOM 2261 N N . LYS A 1 287 ? -1.208 46.550 -23.929 1.00 39.06 287 LYS A N 1
ATOM 2262 C CA . LYS A 1 287 ? -2.483 45.851 -23.736 1.00 39.06 287 LYS A CA 1
ATOM 2263 C C . LYS A 1 287 ? -2.597 44.693 -24.739 1.00 39.06 287 LYS A C 1
ATOM 2265 O O . LYS A 1 287 ? -2.747 44.930 -25.935 1.00 39.06 287 LYS A O 1
ATOM 2270 N N . ILE A 1 288 ? -2.548 43.451 -24.260 1.00 41.12 288 ILE A N 1
ATOM 2271 C CA . ILE A 1 288 ? -2.881 42.265 -25.060 1.00 41.12 288 ILE A CA 1
ATOM 2272 C C . ILE A 1 288 ? -4.405 42.242 -25.233 1.00 41.12 288 ILE A C 1
ATOM 2274 O O . ILE A 1 288 ? -5.158 42.149 -24.264 1.00 41.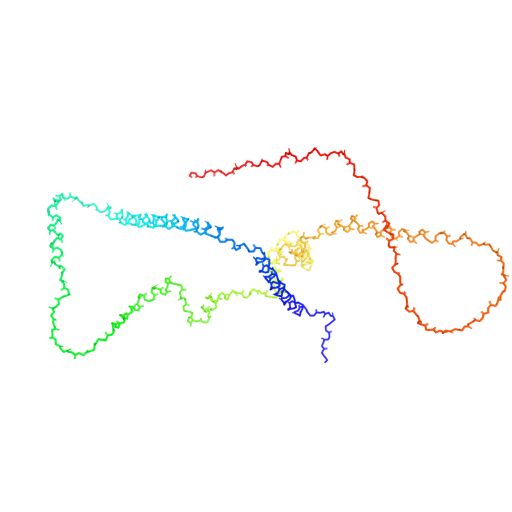12 288 ILE A O 1
ATOM 2278 N N . LYS A 1 289 ? -4.869 42.386 -26.476 1.00 38.72 289 LYS A N 1
ATOM 2279 C CA . LYS A 1 289 ? -6.284 42.313 -26.855 1.00 38.72 289 LYS A CA 1
ATOM 2280 C C . LYS A 1 289 ? -6.677 40.836 -26.987 1.00 38.72 289 LYS A C 1
ATOM 2282 O O . LYS A 1 289 ? -6.355 40.205 -27.985 1.00 38.72 289 LYS A O 1
ATOM 2287 N N . LEU A 1 290 ? -7.368 40.285 -25.990 1.00 39.97 290 LEU A N 1
ATOM 2288 C CA . LEU A 1 290 ? -8.014 38.972 -26.110 1.00 39.97 290 LEU A CA 1
ATOM 2289 C C . LEU A 1 290 ? -9.252 39.074 -27.029 1.00 39.97 290 LEU A C 1
ATOM 2291 O O . LEU A 1 290 ? -10.005 40.050 -26.912 1.00 39.97 290 LEU A O 1
ATOM 2295 N N . PRO A 1 291 ? -9.489 38.106 -27.937 1.00 43.81 291 PRO A N 1
ATOM 2296 C CA . PRO A 1 291 ? -10.677 38.098 -28.782 1.00 43.81 291 PRO A CA 1
ATOM 2297 C C . PRO A 1 291 ? -11.945 37.807 -27.966 1.00 43.81 291 PRO A C 1
ATOM 2299 O O . PRO A 1 291 ? -11.956 37.008 -27.029 1.00 43.81 291 PRO A O 1
ATOM 2302 N N . ARG A 1 292 ? -13.021 38.507 -28.334 1.00 42.38 292 ARG A N 1
ATOM 2303 C CA . ARG A 1 292 ? -14.345 38.473 -27.701 1.00 42.38 292 ARG A CA 1
ATOM 2304 C C . ARG A 1 292 ? -14.950 37.063 -27.767 1.00 42.38 292 ARG A C 1
ATOM 2306 O O . ARG A 1 292 ? -15.074 36.497 -28.848 1.00 42.38 292 ARG A O 1
ATOM 2313 N N . ARG A 1 293 ? -15.366 36.527 -26.613 1.00 46.12 293 ARG A N 1
ATOM 2314 C CA . ARG A 1 293 ? -16.229 35.338 -26.506 1.00 46.12 293 ARG A CA 1
ATOM 2315 C C . ARG A 1 293 ? -17.577 35.616 -27.189 1.00 46.12 293 ARG A C 1
ATOM 2317 O O . ARG A 1 293 ? -18.228 36.605 -26.862 1.00 46.12 293 ARG A O 1
ATOM 2324 N N . ASN A 1 294 ? -17.981 34.734 -28.101 1.00 41.25 294 ASN A N 1
ATOM 2325 C CA . ASN A 1 294 ? -19.337 34.669 -28.651 1.00 41.25 294 ASN A CA 1
ATOM 2326 C C . ASN A 1 294 ? -20.328 34.251 -27.543 1.00 41.25 294 ASN A C 1
ATOM 2328 O O . ASN A 1 294 ? -20.062 33.250 -26.876 1.00 41.25 294 ASN A O 1
ATOM 2332 N N . PRO A 1 295 ? -21.454 34.957 -27.337 1.00 53.97 295 PRO A N 1
ATOM 2333 C CA . PRO A 1 295 ? -22.437 34.610 -26.319 1.00 53.97 295 PRO A CA 1
ATOM 2334 C C . PRO A 1 295 ? -23.649 33.913 -26.950 1.00 53.97 295 PRO A C 1
ATOM 2336 O O . PRO A 1 295 ? -24.725 34.490 -27.000 1.00 53.97 295 PRO A O 1
ATOM 2339 N N . LEU A 1 296 ? -23.495 32.685 -27.445 1.00 47.31 296 LEU A N 1
ATOM 2340 C CA . LEU A 1 296 ? -24.631 31.817 -27.769 1.00 47.31 296 LEU A CA 1
ATOM 2341 C C . LEU A 1 296 ? -24.257 30.365 -27.458 1.00 47.31 296 LEU A C 1
ATOM 2343 O O . LEU A 1 296 ? -23.201 29.900 -27.878 1.00 47.31 296 LEU A O 1
ATOM 2347 N N . LEU A 1 297 ? -25.170 29.689 -26.752 1.00 39.69 297 LEU A N 1
ATOM 2348 C CA . LEU A 1 297 ? -25.161 28.306 -26.241 1.00 39.69 297 LEU A CA 1
ATOM 2349 C C . LEU A 1 297 ? -24.658 28.083 -24.799 1.00 39.69 297 LEU A C 1
ATOM 2351 O O . LEU A 1 297 ? -23.613 27.475 -24.578 1.00 39.69 297 LEU A O 1
ATOM 2355 N N . PRO A 1 298 ? -25.491 28.421 -23.798 1.00 49.47 298 PRO A N 1
ATOM 2356 C CA . PRO A 1 298 ? -25.595 27.681 -22.551 1.00 49.47 298 PRO A CA 1
ATOM 2357 C C . PRO A 1 298 ? -26.949 26.954 -22.495 1.00 49.47 298 PRO A C 1
ATOM 2359 O O . PRO A 1 298 ? -27.812 27.340 -21.725 1.00 49.47 298 PRO A O 1
ATOM 2362 N N . LEU A 1 299 ? -27.180 25.932 -23.323 1.00 52.03 299 LEU A N 1
ATOM 2363 C CA . LEU A 1 299 ? -28.354 25.051 -23.208 1.00 52.03 299 LEU A CA 1
ATOM 2364 C C . LEU A 1 299 ? -28.026 23.695 -23.843 1.00 52.03 299 LEU A C 1
ATOM 2366 O O . LEU A 1 299 ? -28.269 23.525 -25.029 1.00 52.03 299 LEU A O 1
ATOM 2370 N N . LEU A 1 300 ? -27.408 22.785 -23.076 1.00 46.09 300 LEU A N 1
ATOM 2371 C CA . LEU A 1 300 ? -27.436 21.311 -23.232 1.00 46.09 300 LEU A CA 1
ATOM 2372 C C . LEU A 1 300 ? -26.384 20.661 -22.308 1.00 46.09 300 LEU A C 1
ATOM 2374 O O . LEU A 1 300 ? -25.422 20.064 -22.771 1.00 46.09 300 LEU A O 1
ATOM 2378 N N . LEU A 1 301 ? -26.531 20.817 -20.988 1.00 42.03 301 LEU A N 1
ATOM 2379 C CA . LEU A 1 301 ? -25.847 19.966 -19.990 1.00 42.03 301 LEU A CA 1
ATOM 2380 C C . LEU A 1 301 ? -26.553 20.033 -18.622 1.00 42.03 301 LEU A C 1
ATOM 2382 O O . LEU A 1 301 ? -25.934 20.076 -17.566 1.00 42.03 301 LEU A O 1
ATOM 2386 N N . ALA A 1 302 ? -27.886 20.048 -18.660 1.00 49.12 302 ALA A N 1
ATOM 2387 C CA . ALA A 1 302 ? -28.758 19.818 -17.510 1.00 49.12 302 ALA A CA 1
ATOM 2388 C C . ALA A 1 302 ? -29.792 18.741 -17.877 1.00 49.12 302 ALA A C 1
ATOM 2390 O O . ALA A 1 302 ? -30.992 18.980 -17.960 1.00 49.12 302 ALA A O 1
ATOM 2391 N N . SER A 1 303 ? -29.297 17.556 -18.216 1.00 50.09 303 SER A N 1
ATOM 2392 C CA . SER A 1 303 ? -30.038 16.293 -18.245 1.00 50.09 303 SER A CA 1
ATOM 2393 C C . SER A 1 303 ? -29.025 15.178 -18.458 1.00 50.09 303 SER A C 1
ATOM 2395 O O . SER A 1 303 ? -28.068 15.368 -19.200 1.00 50.09 303 SER A O 1
ATOM 2397 N N . VAL A 1 304 ? -29.259 14.023 -17.839 1.00 49.56 304 VAL A N 1
ATOM 2398 C CA . VAL A 1 304 ? -28.392 12.828 -17.817 1.00 49.56 304 VAL A CA 1
ATOM 2399 C C . VAL A 1 304 ? -27.315 12.830 -16.718 1.00 49.56 304 VAL A C 1
ATOM 2401 O O . VAL A 1 304 ? -26.123 12.715 -16.972 1.00 49.56 304 VAL A O 1
ATOM 2404 N N . LEU A 1 305 ? -27.766 12.894 -15.463 1.00 43.81 305 LEU A N 1
ATOM 2405 C CA . LEU A 1 305 ? -27.148 12.175 -14.337 1.00 43.81 305 LEU A CA 1
ATOM 2406 C C . LEU A 1 305 ? -28.215 11.949 -13.255 1.00 43.81 305 LEU A C 1
ATOM 2408 O O . LEU A 1 305 ? -28.192 12.501 -12.162 1.00 43.81 305 LEU A O 1
ATOM 2412 N N . THR A 1 306 ? -29.206 11.140 -13.616 1.00 42.62 306 THR A N 1
ATOM 2413 C CA . THR A 1 306 ? -30.110 10.460 -12.683 1.00 42.62 306 THR A CA 1
ATOM 2414 C C . THR A 1 306 ? -30.016 8.986 -13.052 1.00 42.62 306 THR A C 1
ATOM 2416 O O . THR A 1 306 ? -30.678 8.516 -13.971 1.00 42.62 306 THR A O 1
ATOM 2419 N N . PHE A 1 307 ? -29.074 8.290 -12.418 1.00 39.31 307 PHE A N 1
ATOM 2420 C CA . PHE A 1 307 ? -28.923 6.844 -12.529 1.00 39.31 307 PHE A CA 1
ATOM 2421 C C . PHE A 1 307 ? -29.807 6.214 -11.442 1.00 39.31 307 PHE A C 1
ATOM 2423 O O . PHE A 1 307 ? -29.571 6.494 -10.265 1.00 39.31 307 PHE A O 1
ATOM 2430 N N . PRO A 1 308 ? -30.840 5.428 -11.791 1.00 49.97 308 PRO A N 1
ATOM 2431 C CA . PRO A 1 308 ? -31.597 4.672 -10.810 1.00 49.97 308 PRO A CA 1
ATOM 2432 C C . PRO A 1 308 ? -30.783 3.470 -10.321 1.00 49.97 308 PRO A C 1
ATOM 2434 O O . PRO A 1 308 ? -30.238 2.685 -11.097 1.00 49.97 308 PRO A O 1
ATOM 2437 N N . ASP A 1 309 ? -30.728 3.375 -9.000 1.00 45.78 309 ASP A N 1
ATOM 2438 C CA . ASP A 1 309 ? -30.237 2.272 -8.190 1.00 45.78 309 ASP A CA 1
ATOM 2439 C C . ASP A 1 309 ? -30.993 0.976 -8.539 1.00 45.78 309 ASP A C 1
ATOM 2441 O O . ASP A 1 309 ? -32.222 0.920 -8.479 1.00 45.78 309 ASP A O 1
ATOM 2445 N N . SER A 1 310 ? -30.267 -0.066 -8.946 1.00 40.94 310 SER A N 1
ATOM 2446 C CA . SER A 1 310 ? -30.828 -1.402 -9.157 1.00 40.94 310 SER A CA 1
ATOM 2447 C C . SER A 1 310 ? -29.838 -2.455 -8.664 1.00 40.94 310 SER A C 1
ATOM 2449 O O . SER A 1 310 ? -29.016 -2.985 -9.411 1.00 40.94 310 SER A O 1
ATOM 2451 N N . ARG A 1 311 ? -29.909 -2.742 -7.361 1.00 48.62 311 ARG A N 1
ATOM 2452 C CA . ARG A 1 311 ? -29.499 -4.030 -6.788 1.00 48.62 311 ARG A CA 1
ATOM 2453 C C . ARG A 1 311 ? -30.764 -4.844 -6.501 1.00 48.62 311 ARG A C 1
ATOM 2455 O O . ARG A 1 311 ? -31.623 -4.342 -5.778 1.00 48.62 311 ARG A O 1
ATOM 2462 N N . PRO A 1 312 ? -30.903 -6.075 -7.017 1.00 56.28 312 PRO A N 1
ATOM 2463 C CA . PRO A 1 312 ? -31.997 -6.949 -6.615 1.00 56.28 312 PRO A CA 1
ATOM 2464 C C . PRO A 1 312 ? -31.725 -7.580 -5.233 1.00 56.28 312 PRO A C 1
ATOM 2466 O O . PRO A 1 312 ? -30.570 -7.881 -4.915 1.00 56.28 312 PRO A O 1
ATOM 2469 N N . PRO A 1 313 ? -32.766 -7.805 -4.410 1.00 56.84 313 PRO A N 1
ATOM 2470 C CA . PRO A 1 313 ? -32.651 -8.536 -3.154 1.00 56.84 313 PRO A CA 1
ATOM 2471 C C . PRO A 1 313 ? -32.596 -10.049 -3.410 1.00 56.84 313 PRO A C 1
ATOM 2473 O O . PRO A 1 313 ? -33.440 -10.599 -4.116 1.00 56.84 313 PRO A O 1
ATOM 2476 N N . MET A 1 314 ? -31.609 -10.719 -2.815 1.00 51.25 314 MET A N 1
ATOM 2477 C CA . MET A 1 314 ? -31.589 -12.177 -2.684 1.00 51.25 314 MET A CA 1
ATOM 2478 C C . MET A 1 314 ? -32.499 -12.562 -1.513 1.00 51.25 314 MET A C 1
ATOM 2480 O O . MET A 1 314 ? -32.288 -12.090 -0.392 1.00 51.25 314 MET A O 1
ATOM 2484 N N . CYS A 1 315 ? -33.514 -13.374 -1.807 1.00 48.09 315 CYS A N 1
ATOM 2485 C CA . CYS A 1 315 ? -34.200 -14.224 -0.837 1.00 48.09 315 CYS A CA 1
ATOM 2486 C C . CYS A 1 315 ? -33.383 -15.493 -0.585 1.00 48.09 315 CYS A C 1
ATOM 2488 O O . CYS A 1 315 ? -32.682 -15.932 -1.528 1.00 48.09 315 CYS A O 1
#